Protein AF-A0A9N8VHJ1-F1 (afdb_monomer)

Organism: Funneliformis mosseae (NCBI:txid27381)

Nearest PDB structures (foldseek):
  7uyw-assembly1_A  TM=7.644E-01  e=1.166E-11  Homo sapiens
  4bbf-assembly2_B  TM=6.637E-01  e=9.799E-12  Homo sapiens
  6drw-assembly1_A  TM=7.780E-01  e=1.190E-10  Homo sapiens
  3kck-assembly1_A  TM=7.512E-01  e=6.282E-11  Homo sapiens
  5usy-assembly2_B  TM=6.684E-01  e=8.725E-12  Homo sapiens

InterPro domains:
  IPR000719 Protein kinase domain [PS50011] (117-361)
  IPR001245 Serine-threonine/tyrosine-protein kinase, catalytic domain [PF07714] (120-316)
  IPR011009 Protein kinase-like domain superfamily [SSF56112] (109-297)
  IPR050198 Non-receptor tyrosine kinases involved in cell signaling [PTHR24418] (70-322)

Structure (mmCIF, N/CA/C/O backbone):
data_AF-A0A9N8VHJ1-F1
#
_entry.id   AF-A0A9N8VHJ1-F1
#
loop_
_atom_site.group_PDB
_atom_site.id
_atom_site.type_symbol
_atom_site.label_atom_id
_atom_site.label_alt_id
_atom_site.label_comp_id
_atom_site.label_asym_id
_atom_site.label_entity_id
_atom_site.label_seq_id
_atom_site.pdbx_PDB_ins_code
_atom_site.Cartn_x
_atom_site.Cartn_y
_atom_site.Cartn_z
_atom_site.occupancy
_atom_site.B_iso_or_equiv
_atom_site.auth_seq_id
_atom_site.auth_comp_id
_atom_site.auth_asym_id
_atom_site.auth_atom_id
_atom_site.pdbx_PDB_model_num
ATOM 1 N N . MET A 1 1 ? 13.200 23.007 1.328 1.00 28.84 1 MET A N 1
ATOM 2 C CA . MET A 1 1 ? 13.557 23.805 2.541 1.00 28.84 1 MET A CA 1
ATOM 3 C C . MET A 1 1 ? 13.330 23.088 3.888 1.00 28.84 1 MET A C 1
ATOM 5 O O . MET A 1 1 ? 14.212 23.107 4.736 1.00 28.84 1 MET A O 1
ATOM 9 N N . LEU A 1 2 ? 12.191 22.426 4.111 1.00 31.20 2 LEU A N 1
ATOM 10 C CA . LEU A 1 2 ? 11.860 21.712 5.363 1.00 31.20 2 LEU A CA 1
ATOM 11 C C . LEU A 1 2 ? 12.752 20.541 5.725 1.00 31.20 2 LEU A C 1
ATOM 13 O O . LEU A 1 2 ? 13.134 20.369 6.876 1.00 31.20 2 LEU A O 1
ATOM 17 N N . TYR A 1 3 ? 13.102 19.765 4.713 1.00 33.31 3 TYR A N 1
ATOM 18 C CA . TYR A 1 3 ? 14.067 18.701 4.848 1.00 33.31 3 TYR A CA 1
ATOM 19 C C . TYR A 1 3 ? 15.444 19.253 5.218 1.00 33.31 3 TYR A C 1
ATOM 21 O O . TYR A 1 3 ? 16.075 18.686 6.091 1.00 33.31 3 TYR A O 1
ATOM 29 N N . CYS A 1 4 ? 15.852 20.402 4.662 1.00 29.14 4 CYS A N 1
ATOM 30 C CA . CYS A 1 4 ? 17.064 21.095 5.095 1.00 29.14 4 CYS A CA 1
ATOM 31 C C . CYS A 1 4 ? 16.962 21.582 6.540 1.00 29.14 4 CYS A C 1
ATOM 33 O O . CYS A 1 4 ? 17.951 21.508 7.234 1.00 29.14 4 CYS A O 1
ATOM 35 N N . LEU A 1 5 ? 15.807 22.028 7.044 1.00 31.77 5 LEU A N 1
ATOM 36 C CA . LEU A 1 5 ? 15.659 22.404 8.462 1.00 31.77 5 LEU A CA 1
ATOM 37 C C . LEU A 1 5 ? 15.660 21.183 9.396 1.00 31.77 5 LEU A C 1
ATOM 39 O O . LEU A 1 5 ? 16.238 21.236 10.480 1.00 31.77 5 LEU A O 1
ATOM 43 N N . ALA A 1 6 ? 15.064 20.072 8.959 1.00 33.22 6 ALA A N 1
ATOM 44 C CA . ALA A 1 6 ? 15.083 18.786 9.645 1.00 33.22 6 ALA A CA 1
ATOM 45 C C . ALA A 1 6 ? 16.499 18.195 9.705 1.00 33.22 6 ALA A C 1
ATOM 47 O O . ALA A 1 6 ? 16.982 17.858 10.783 1.00 33.22 6 ALA A O 1
ATOM 48 N N . THR A 1 7 ? 17.192 18.133 8.565 1.00 32.94 7 THR A N 1
ATOM 49 C CA . THR A 1 7 ? 18.577 17.669 8.471 1.00 32.94 7 THR A CA 1
ATOM 50 C C . THR A 1 7 ? 19.536 18.649 9.122 1.00 32.94 7 THR A C 1
ATOM 52 O O . THR A 1 7 ? 20.426 18.191 9.812 1.00 32.94 7 THR A O 1
ATOM 55 N N . TYR A 1 8 ? 19.346 19.966 9.023 1.00 31.59 8 TYR A N 1
ATOM 56 C CA . TYR A 1 8 ? 20.172 20.956 9.727 1.00 31.59 8 TYR A CA 1
ATOM 57 C C . TYR A 1 8 ? 19.967 20.888 11.241 1.00 31.59 8 TYR A C 1
ATOM 59 O O . TYR A 1 8 ? 20.932 21.030 11.976 1.00 31.59 8 TYR A O 1
ATOM 67 N N . SER A 1 9 ? 18.759 20.587 11.734 1.00 34.62 9 SER A N 1
ATOM 68 C CA . SER A 1 9 ? 18.529 20.338 13.167 1.00 34.62 9 SER A CA 1
ATOM 69 C C . SER A 1 9 ? 19.174 19.025 13.624 1.00 34.62 9 SER A C 1
ATOM 71 O O . SER A 1 9 ? 19.829 18.996 14.659 1.00 34.62 9 SER A O 1
ATOM 73 N N . ILE A 1 10 ? 19.073 17.958 12.827 1.00 34.84 10 ILE A N 1
ATOM 74 C CA . ILE A 1 10 ? 19.695 16.650 13.102 1.00 34.84 10 ILE A CA 1
ATOM 75 C C . ILE A 1 10 ? 21.238 16.725 13.022 1.00 34.84 10 ILE A C 1
ATOM 77 O O . ILE A 1 10 ? 21.934 16.192 13.884 1.00 34.84 10 ILE A O 1
ATOM 81 N N . VAL A 1 11 ? 21.784 17.451 12.043 1.00 32.97 11 VAL A N 1
ATOM 82 C CA . VAL A 1 11 ? 23.223 17.700 11.841 1.00 32.97 11 VAL A CA 1
ATOM 83 C C . VAL A 1 11 ? 23.765 18.689 12.876 1.00 32.97 11 VAL A C 1
ATOM 85 O O . VAL A 1 11 ? 24.871 18.494 13.367 1.00 32.97 11 VAL A O 1
ATOM 88 N N . SER A 1 12 ? 22.997 19.707 13.280 1.00 31.52 12 SER A N 1
ATOM 89 C CA . SER A 1 12 ? 23.371 20.634 14.360 1.00 31.52 12 SER A CA 1
ATOM 90 C C . SER A 1 12 ? 23.441 19.926 15.716 1.00 31.52 12 SER A C 1
ATOM 92 O O . SER A 1 12 ? 24.352 20.202 16.495 1.00 31.52 12 SER A O 1
ATOM 94 N N . VAL A 1 13 ? 22.553 18.960 15.976 1.00 36.09 13 VAL A N 1
ATOM 95 C CA . VAL A 1 13 ? 22.651 18.062 17.140 1.00 36.09 13 VAL A CA 1
ATOM 96 C C . VAL A 1 13 ? 23.887 17.165 17.038 1.00 36.09 13 VAL A C 1
ATOM 98 O O . VAL A 1 13 ? 24.650 17.087 17.996 1.00 36.09 13 VAL A O 1
ATOM 101 N N . GLY A 1 14 ? 24.155 16.566 15.872 1.00 30.78 14 GLY A N 1
ATOM 102 C CA . GLY A 1 14 ? 25.361 15.757 15.640 1.00 30.78 14 GLY A CA 1
ATOM 103 C C . GLY A 1 14 ? 26.679 16.533 15.813 1.00 30.78 14 GLY A C 1
ATOM 104 O O . GLY A 1 14 ? 27.622 16.024 16.416 1.00 30.78 14 GLY A O 1
ATOM 105 N N . HIS A 1 15 ? 26.734 17.791 15.365 1.00 30.88 15 HIS A N 1
ATOM 106 C CA . HIS A 1 15 ? 27.888 18.678 15.555 1.00 30.88 15 HIS A CA 1
ATOM 107 C C . HIS A 1 15 ? 28.060 19.128 17.014 1.00 30.88 15 HIS A C 1
ATOM 109 O O . HIS A 1 15 ? 29.190 19.258 17.484 1.00 30.88 15 HIS A O 1
ATOM 115 N N . LYS A 1 16 ? 26.966 19.330 17.763 1.00 33.34 16 LYS A N 1
ATOM 116 C CA . LYS A 1 16 ? 27.037 19.613 19.207 1.00 33.34 16 LYS A CA 1
ATOM 117 C C . LYS A 1 16 ? 27.566 18.420 20.011 1.00 33.34 16 LYS A C 1
ATOM 119 O O . LYS A 1 16 ? 28.309 18.639 20.960 1.00 33.34 16 LYS A O 1
ATOM 124 N N . PHE A 1 17 ? 27.280 17.187 19.585 1.00 31.75 17 PHE A N 1
ATOM 125 C CA . PHE A 1 17 ? 27.861 15.960 20.155 1.00 31.75 17 PHE A CA 1
ATOM 126 C C . PHE A 1 17 ? 29.380 15.837 19.931 1.00 31.75 17 PHE A C 1
ATOM 128 O O . PHE A 1 17 ? 30.073 15.271 20.772 1.00 31.75 17 PHE A O 1
ATOM 135 N N . GLN A 1 18 ? 29.919 16.372 18.827 1.00 32.97 18 GLN A N 1
ATOM 136 C CA . GLN A 1 18 ? 31.372 16.413 18.593 1.00 32.97 18 GLN A CA 1
ATOM 137 C C . GLN A 1 18 ? 32.088 17.471 19.443 1.00 32.97 18 GLN A C 1
ATOM 139 O O . GLN A 1 18 ? 33.251 17.277 19.778 1.00 32.97 18 GLN A O 1
ATOM 144 N N . ASN A 1 19 ? 31.396 18.555 19.809 1.00 31.77 19 ASN A N 1
ATOM 145 C CA . ASN A 1 19 ? 31.983 19.691 20.526 1.00 31.77 19 ASN A CA 1
ATOM 146 C C . ASN A 1 19 ? 31.719 19.689 22.044 1.00 31.77 19 ASN A C 1
ATOM 148 O O . ASN A 1 19 ? 32.251 20.547 22.744 1.00 31.77 19 ASN A O 1
ATOM 152 N N . SER A 1 20 ? 30.939 18.745 22.585 1.00 34.56 20 SER A N 1
ATOM 153 C CA . SER A 1 20 ? 30.824 18.537 24.036 1.00 34.56 20 SER A CA 1
ATOM 154 C C . SER A 1 20 ? 31.960 17.636 24.541 1.00 34.56 20 SER A C 1
ATOM 156 O O . SER A 1 20 ? 31.751 16.517 25.019 1.00 34.56 20 SER A O 1
ATOM 158 N N . GLU A 1 21 ? 33.194 18.111 24.400 1.00 34.09 21 GLU A N 1
ATOM 159 C CA . GLU A 1 21 ? 34.345 17.557 25.106 1.00 34.09 21 GLU A CA 1
ATOM 160 C C . GLU A 1 21 ? 34.170 17.848 26.602 1.00 34.09 21 GLU A C 1
ATOM 162 O O . GLU A 1 21 ? 34.382 18.979 27.023 1.00 34.09 21 GLU A O 1
ATOM 167 N N . ASN A 1 22 ? 33.674 16.863 27.370 1.00 34.56 22 ASN A N 1
ATOM 168 C CA . ASN A 1 22 ? 33.971 16.600 28.800 1.00 34.56 22 ASN A CA 1
ATOM 169 C C . ASN A 1 22 ? 32.919 15.706 29.503 1.00 34.56 22 ASN A C 1
ATOM 171 O O . ASN A 1 22 ? 32.634 15.890 30.684 1.00 34.56 22 ASN A O 1
ATOM 175 N N . SER A 1 23 ? 32.362 14.694 28.824 1.00 31.69 23 SER A N 1
ATOM 176 C CA . SER A 1 23 ? 31.648 13.594 29.500 1.00 31.69 23 SER A CA 1
ATOM 177 C C . SER A 1 23 ? 32.193 12.232 29.037 1.00 31.69 23 SER A C 1
ATOM 179 O O . SER A 1 23 ? 32.195 11.978 27.827 1.00 31.69 23 SER A O 1
ATOM 181 N N . PRO A 1 24 ? 32.681 11.354 29.942 1.00 30.75 24 PRO A N 1
ATOM 182 C CA . PRO A 1 24 ? 33.318 10.082 29.573 1.00 30.75 24 PRO A CA 1
ATOM 183 C C . PRO A 1 24 ? 32.403 9.084 28.844 1.00 30.75 24 PRO A C 1
ATOM 185 O O . PRO A 1 24 ? 32.911 8.192 28.165 1.00 30.75 24 PRO A O 1
ATOM 188 N N . ASP A 1 25 ? 31.079 9.246 28.928 1.00 36.25 25 ASP A N 1
ATOM 189 C CA . ASP A 1 25 ? 30.113 8.253 28.433 1.00 36.25 25 ASP A CA 1
ATOM 190 C C . ASP A 1 25 ? 29.579 8.524 27.016 1.00 36.25 25 ASP A C 1
ATOM 192 O O . ASP A 1 25 ? 28.959 7.654 26.406 1.00 36.25 25 ASP A O 1
ATOM 196 N N . VAL A 1 26 ? 29.873 9.690 26.428 1.00 34.22 26 VAL A N 1
ATOM 197 C CA . VAL A 1 26 ? 29.391 10.064 25.079 1.00 34.22 26 VAL A CA 1
ATOM 198 C C . VAL A 1 26 ? 30.328 9.576 23.959 1.00 34.22 26 VAL A C 1
ATOM 200 O O . VAL A 1 26 ? 29.927 9.459 22.802 1.00 34.22 26 VAL A O 1
ATOM 203 N N . LYS A 1 27 ? 31.564 9.171 24.285 1.00 29.67 27 LYS A N 1
ATOM 204 C CA . LYS A 1 27 ? 32.557 8.670 23.310 1.00 29.67 27 LYS A CA 1
ATOM 205 C C . LYS A 1 27 ? 32.330 7.221 22.833 1.00 29.67 27 LYS A C 1
ATOM 207 O O . LYS A 1 27 ? 33.223 6.643 22.220 1.00 29.67 27 LYS A O 1
ATOM 212 N N . LYS A 1 28 ? 31.164 6.608 23.080 1.00 37.59 28 LYS A N 1
ATOM 213 C CA . LYS A 1 28 ? 30.902 5.188 22.752 1.00 37.59 28 LYS A CA 1
ATOM 214 C C . LYS A 1 28 ? 29.617 4.916 21.962 1.00 37.59 28 LYS A C 1
ATOM 216 O O . LYS A 1 28 ? 28.980 3.891 22.177 1.00 37.59 28 LYS A O 1
ATOM 221 N N . SER A 1 29 ? 29.262 5.748 20.985 1.00 38.03 29 SER A N 1
ATOM 222 C CA . SER A 1 29 ? 28.359 5.268 19.927 1.00 38.03 29 SER A CA 1
ATOM 223 C C . SER A 1 29 ? 28.905 5.568 18.531 1.00 38.03 29 SER A C 1
ATOM 225 O O . SER A 1 29 ? 28.494 6.541 17.899 1.00 38.03 29 SER A O 1
ATOM 227 N N . PRO A 1 30 ? 29.810 4.708 18.018 1.00 34.31 30 PRO A N 1
ATOM 228 C CA . PRO A 1 30 ? 30.208 4.691 16.604 1.00 34.31 30 PRO A CA 1
ATOM 229 C C . PRO A 1 30 ? 29.003 4.697 15.646 1.00 34.31 30 PRO A C 1
ATOM 231 O O . PRO A 1 30 ? 29.082 5.209 14.534 1.00 34.31 30 PRO A O 1
ATOM 234 N N . TRP A 1 31 ? 27.858 4.200 16.123 1.00 37.69 31 TRP A N 1
ATOM 235 C CA . TRP A 1 31 ? 26.622 4.076 15.370 1.00 37.69 31 TRP A CA 1
ATOM 236 C C . TRP A 1 31 ? 25.941 5.410 15.051 1.00 37.69 31 TRP A C 1
ATOM 238 O O . TRP A 1 31 ? 25.402 5.545 13.961 1.00 37.69 31 TRP A O 1
ATOM 248 N N . VAL A 1 32 ? 25.959 6.415 15.937 1.00 35.00 32 VAL A N 1
ATOM 249 C CA . VAL A 1 32 ? 25.301 7.712 15.651 1.00 35.00 32 VAL A CA 1
ATOM 250 C C . VAL A 1 32 ? 25.990 8.406 14.478 1.00 35.00 32 VAL A C 1
ATOM 252 O O . VAL A 1 32 ? 25.321 8.842 13.543 1.00 35.00 32 VAL A O 1
ATOM 255 N N . HIS A 1 33 ? 27.324 8.426 14.482 1.00 36.50 33 HIS A N 1
ATOM 256 C CA . HIS A 1 33 ? 28.129 8.958 13.381 1.00 36.50 33 HIS A CA 1
ATOM 257 C C . HIS A 1 33 ? 27.953 8.154 12.098 1.00 36.50 33 HIS A C 1
ATOM 259 O O . HIS A 1 33 ? 27.768 8.740 11.034 1.00 36.50 33 HIS A O 1
ATOM 265 N N . GLU A 1 34 ? 27.965 6.826 12.181 1.00 35.41 34 GLU A N 1
ATOM 266 C CA . GLU A 1 34 ? 27.785 5.964 11.016 1.00 35.41 34 GLU A CA 1
ATOM 267 C C . GLU A 1 34 ? 26.367 6.077 10.434 1.00 35.41 34 GLU A C 1
ATOM 269 O O . GLU A 1 34 ? 26.214 6.192 9.226 1.00 35.41 34 GLU A O 1
ATOM 274 N N . HIS A 1 35 ? 25.320 6.168 11.259 1.00 39.44 35 HIS A N 1
ATOM 275 C CA . HIS A 1 35 ? 23.928 6.237 10.805 1.00 39.44 35 HIS A CA 1
ATOM 276 C C . HIS A 1 35 ? 23.541 7.617 10.254 1.00 39.44 35 HIS A C 1
ATOM 278 O O . HIS A 1 35 ? 22.816 7.691 9.259 1.00 39.44 35 HIS A O 1
ATOM 284 N N . LEU A 1 36 ? 24.050 8.711 10.841 1.00 38.81 36 LEU A N 1
ATOM 285 C CA . LEU A 1 36 ? 23.928 10.059 10.271 1.00 38.81 36 LEU A CA 1
ATOM 286 C C . LEU A 1 36 ? 24.672 10.158 8.938 1.00 38.81 36 LEU A C 1
ATOM 288 O O . LEU A 1 36 ? 24.107 10.673 7.977 1.00 38.81 36 LEU A O 1
ATOM 292 N N . ASN A 1 37 ? 25.893 9.624 8.849 1.00 34.81 37 ASN A N 1
ATOM 293 C CA . ASN A 1 37 ? 26.670 9.633 7.609 1.00 34.81 37 ASN A CA 1
ATOM 294 C C . ASN A 1 37 ? 26.066 8.721 6.536 1.00 34.81 37 ASN A C 1
ATOM 296 O O . ASN A 1 37 ? 26.026 9.116 5.377 1.00 34.81 37 ASN A O 1
ATOM 300 N N . VAL A 1 38 ? 25.522 7.555 6.897 1.00 38.84 38 VAL A N 1
ATOM 301 C CA . VAL A 1 38 ? 24.785 6.671 5.978 1.00 38.84 38 VAL A CA 1
ATOM 302 C C . VAL A 1 38 ? 23.483 7.325 5.521 1.00 38.84 38 VAL A C 1
ATOM 304 O O . VAL A 1 38 ? 23.144 7.235 4.342 1.00 38.84 38 VAL A O 1
ATOM 307 N N . CYS A 1 39 ? 22.768 8.024 6.410 1.00 35.56 39 CYS A N 1
ATOM 308 C CA . CYS A 1 39 ? 21.630 8.849 6.020 1.00 35.56 39 CYS A CA 1
ATOM 309 C C . CYS A 1 39 ? 22.080 9.919 5.019 1.00 35.56 39 CYS A C 1
ATOM 311 O O . CYS A 1 39 ? 21.594 9.914 3.898 1.00 35.56 39 CYS A O 1
ATOM 313 N N . LEU A 1 40 ? 23.064 10.755 5.352 1.00 35.72 40 LEU A N 1
ATOM 314 C CA . LEU A 1 40 ? 23.563 11.828 4.483 1.00 35.72 40 LEU A CA 1
ATOM 315 C C . LEU A 1 40 ? 24.126 11.314 3.138 1.00 35.72 40 LEU A C 1
ATOM 317 O O . LEU A 1 40 ? 23.857 11.914 2.097 1.00 35.72 40 LEU A O 1
ATOM 321 N N . GLN A 1 41 ? 24.829 10.176 3.113 1.00 30.94 41 GLN A N 1
ATOM 322 C CA . GLN A 1 41 ? 25.352 9.550 1.887 1.00 30.94 41 GLN A CA 1
ATOM 323 C C . GLN A 1 41 ? 24.242 8.971 0.999 1.00 30.94 41 GLN A C 1
ATOM 325 O O . GLN A 1 41 ? 24.268 9.174 -0.217 1.00 30.94 41 GLN A O 1
ATOM 330 N N . LYS A 1 42 ? 23.228 8.313 1.579 1.00 36.84 42 LYS A N 1
ATOM 331 C CA . LYS A 1 42 ? 22.038 7.851 0.837 1.00 36.84 42 LYS A CA 1
ATOM 332 C C . LYS A 1 42 ? 21.168 9.011 0.338 1.00 36.84 42 LYS A C 1
ATOM 334 O O . LYS A 1 42 ? 20.384 8.835 -0.582 1.00 36.84 42 LYS A O 1
ATOM 339 N N . MET A 1 43 ? 21.312 10.197 0.930 1.00 35.03 43 MET A N 1
ATOM 340 C CA . MET A 1 43 ? 20.583 11.416 0.559 1.00 35.03 43 MET A CA 1
ATOM 341 C C . MET A 1 43 ? 21.288 12.236 -0.538 1.00 35.03 43 MET A C 1
ATOM 343 O O . MET A 1 43 ? 20.626 12.997 -1.237 1.00 35.03 43 MET A O 1
ATOM 347 N N . SER A 1 44 ? 22.605 12.067 -0.716 1.00 29.25 44 SER A N 1
ATOM 348 C CA . SER A 1 44 ? 23.395 12.669 -1.808 1.00 29.25 44 SER A CA 1
ATOM 349 C C . SER A 1 44 ? 23.492 11.778 -3.048 1.00 29.25 44 SER A C 1
ATOM 351 O O . SER A 1 44 ? 23.885 12.242 -4.121 1.00 29.25 44 SER A O 1
ATOM 353 N N . THR A 1 45 ? 23.173 10.496 -2.922 1.00 27.64 45 THR A N 1
ATOM 354 C CA . THR A 1 45 ? 23.212 9.565 -4.038 1.00 27.64 45 THR A CA 1
ATOM 355 C C . THR A 1 45 ? 21.793 9.380 -4.560 1.00 27.64 45 THR A C 1
ATOM 357 O O . THR A 1 45 ? 21.000 8.620 -4.016 1.00 27.64 45 THR A O 1
ATOM 360 N N . LYS A 1 46 ? 21.494 9.973 -5.729 1.00 38.06 46 LYS A N 1
ATOM 361 C CA . LYS A 1 46 ? 20.832 9.141 -6.744 1.00 38.06 46 LYS A CA 1
ATOM 362 C C . LYS A 1 46 ? 21.654 7.865 -6.738 1.00 38.06 46 LYS A C 1
ATOM 364 O O . LYS A 1 46 ? 22.863 7.954 -6.962 1.00 38.06 46 LYS A O 1
ATOM 369 N N . THR A 1 47 ? 21.067 6.732 -6.385 1.00 35.47 47 THR A N 1
ATOM 370 C CA . THR A 1 47 ? 21.721 5.439 -6.527 1.00 35.47 47 THR A CA 1
ATOM 371 C C . THR A 1 47 ? 21.952 5.218 -8.021 1.00 35.47 47 THR A C 1
ATOM 373 O O . THR A 1 47 ? 21.244 4.488 -8.702 1.00 35.47 47 THR A O 1
ATOM 376 N N . ASN A 1 48 ? 22.975 5.878 -8.564 1.00 38.06 48 ASN A N 1
ATOM 377 C CA . ASN A 1 48 ? 23.755 5.362 -9.663 1.00 38.06 48 ASN A CA 1
ATOM 378 C C . ASN A 1 48 ? 24.431 4.128 -9.082 1.00 38.06 48 ASN A C 1
ATOM 380 O O . ASN A 1 48 ? 25.574 4.189 -8.639 1.00 38.06 48 ASN A O 1
ATOM 384 N N . ILE A 1 49 ? 23.674 3.030 -9.008 1.00 41.31 49 ILE A N 1
ATOM 385 C CA . ILE A 1 49 ? 24.233 1.704 -8.808 1.00 41.31 49 ILE A CA 1
ATOM 386 C C . ILE A 1 49 ? 25.195 1.523 -9.987 1.00 41.31 49 ILE A C 1
ATOM 388 O O . ILE A 1 49 ? 24.747 1.543 -11.141 1.00 41.31 49 ILE A O 1
ATOM 392 N N . PRO A 1 50 ? 26.515 1.455 -9.749 1.00 37.16 50 PRO A N 1
ATOM 393 C CA . PRO A 1 50 ? 27.478 1.271 -10.819 1.00 37.16 50 PRO A CA 1
ATOM 394 C C . PRO A 1 50 ? 27.275 -0.148 -11.363 1.00 37.16 50 PRO A C 1
ATOM 396 O O . PRO A 1 50 ? 27.649 -1.125 -10.725 1.00 37.16 50 PRO A O 1
ATOM 399 N N . GLY A 1 51 ? 26.611 -0.251 -12.516 1.00 52.06 51 GLY A N 1
ATOM 400 C CA . GLY A 1 51 ? 26.155 -1.512 -13.107 1.00 52.06 51 GLY A CA 1
ATOM 401 C C . GLY A 1 51 ? 24.649 -1.694 -12.926 1.00 52.06 51 GLY A C 1
ATOM 402 O O . GLY A 1 51 ? 24.170 -1.937 -11.825 1.00 52.06 51 GLY A O 1
ATOM 403 N N . GLY A 1 52 ? 23.877 -1.549 -14.009 1.00 70.19 52 GLY A N 1
ATOM 404 C CA . GLY A 1 52 ? 22.425 -1.763 -13.971 1.00 70.19 52 GLY A CA 1
ATOM 405 C C . GLY A 1 52 ? 22.052 -3.175 -13.497 1.00 70.19 52 GLY A C 1
ATOM 406 O O . GLY A 1 52 ? 22.890 -4.070 -13.503 1.00 70.19 52 GLY A O 1
ATOM 407 N N . TYR A 1 53 ? 20.778 -3.397 -13.158 1.00 85.25 53 TYR A N 1
ATOM 408 C CA . TYR A 1 53 ? 20.223 -4.648 -12.601 1.00 85.25 53 TYR A CA 1
ATOM 409 C C . TYR A 1 53 ? 20.348 -5.912 -13.486 1.00 85.25 53 TYR A C 1
ATOM 411 O O . TYR A 1 53 ? 19.686 -6.919 -13.238 1.00 85.25 53 TYR A O 1
ATOM 419 N N . GLY A 1 54 ? 21.169 -5.876 -14.535 1.00 91.38 54 GLY A N 1
ATOM 420 C CA . GLY A 1 54 ? 21.369 -6.937 -15.510 1.00 91.38 54 GLY A CA 1
ATOM 421 C C . GLY A 1 54 ? 20.337 -6.932 -16.638 1.00 91.38 54 GLY A C 1
ATOM 422 O O . GLY A 1 54 ? 19.445 -6.081 -16.721 1.00 91.38 54 GLY A O 1
ATOM 423 N N . LEU A 1 55 ? 20.482 -7.910 -17.529 1.00 93.62 55 LEU A N 1
ATOM 424 C CA . LEU A 1 55 ? 19.547 -8.160 -18.621 1.00 93.62 55 LEU A CA 1
ATOM 425 C C . LEU A 1 55 ? 18.494 -9.188 -18.196 1.00 93.62 55 LEU A C 1
ATOM 427 O O . LEU A 1 55 ? 18.737 -10.052 -17.354 1.00 93.62 55 LEU A O 1
ATOM 431 N N . CYS A 1 56 ? 17.306 -9.073 -18.770 1.00 94.50 56 CYS A N 1
ATOM 432 C CA . CYS A 1 56 ? 16.217 -10.015 -18.591 1.00 94.50 56 CYS A CA 1
ATOM 433 C C . CYS A 1 56 ? 16.496 -11.299 -19.389 1.00 94.50 56 CYS A C 1
ATOM 435 O O . CYS A 1 56 ? 16.690 -11.201 -20.602 1.00 94.50 56 CYS A O 1
ATOM 437 N N . PRO A 1 57 ? 16.449 -12.496 -18.779 1.00 92.94 57 PRO A N 1
ATOM 438 C CA . PRO A 1 57 ? 16.652 -13.753 -19.500 1.00 92.94 57 PRO A CA 1
ATOM 439 C C . PRO A 1 57 ? 15.549 -14.043 -20.534 1.00 92.94 57 PRO A C 1
ATOM 441 O O . PRO A 1 57 ? 15.795 -14.755 -21.501 1.00 92.94 57 PRO A O 1
ATOM 444 N N . ALA A 1 58 ? 14.352 -13.465 -20.371 1.00 93.56 58 ALA A N 1
ATOM 445 C CA . ALA A 1 58 ? 13.222 -13.690 -21.273 1.00 93.56 58 ALA A CA 1
ATOM 446 C C . ALA A 1 58 ? 13.277 -12.853 -22.561 1.00 93.56 58 ALA A C 1
ATOM 448 O O . ALA A 1 58 ? 12.860 -13.321 -23.615 1.00 93.56 58 ALA A O 1
ATOM 449 N N . CYS A 1 59 ? 13.732 -11.595 -22.481 1.00 95.06 59 CYS A N 1
ATOM 450 C CA . CYS A 1 59 ? 13.695 -10.664 -23.618 1.00 95.06 59 CYS A CA 1
ATOM 451 C C . CYS A 1 59 ? 15.034 -9.995 -23.951 1.00 95.06 59 CYS A C 1
ATOM 453 O O . CYS A 1 59 ? 15.090 -9.202 -24.885 1.00 95.06 59 CYS A O 1
ATOM 455 N N . GLY A 1 60 ? 16.089 -10.230 -23.167 1.00 93.62 60 GLY A N 1
ATOM 456 C CA . GLY A 1 60 ? 17.392 -9.571 -23.314 1.00 93.62 60 GLY A CA 1
ATOM 457 C C . GLY A 1 60 ? 17.414 -8.080 -22.943 1.00 93.62 60 GLY A C 1
ATOM 458 O O . GLY A 1 60 ? 18.478 -7.470 -22.949 1.00 93.62 60 GLY A O 1
ATOM 459 N N . GLY A 1 61 ? 16.270 -7.474 -22.607 1.00 93.19 61 GLY A N 1
ATOM 460 C CA . GLY A 1 61 ? 16.164 -6.060 -22.235 1.00 93.19 61 GLY A CA 1
ATOM 461 C C . GLY A 1 61 ? 16.703 -5.752 -20.834 1.00 93.19 61 GLY A C 1
ATOM 462 O O . GLY A 1 61 ? 16.792 -6.635 -19.983 1.00 93.19 61 GLY A O 1
ATOM 463 N N . LYS A 1 62 ? 17.035 -4.484 -20.566 1.00 93.62 62 LYS A N 1
ATOM 464 C CA . LYS A 1 62 ? 17.520 -4.041 -19.246 1.00 93.62 62 LYS A CA 1
ATOM 465 C C . LYS A 1 62 ? 16.429 -4.165 -18.179 1.00 93.62 62 LYS A C 1
ATOM 467 O O . LYS A 1 62 ? 15.288 -3.758 -18.400 1.00 93.62 62 LYS A O 1
ATOM 472 N N . LYS A 1 63 ? 16.798 -4.693 -17.013 1.00 93.12 63 LYS A N 1
ATOM 473 C CA . LYS A 1 63 ? 15.952 -4.701 -15.815 1.00 93.12 63 LYS A CA 1
ATOM 474 C C . LYS A 1 63 ? 15.994 -3.343 -15.101 1.00 93.12 63 LYS A C 1
ATOM 476 O O . LYS A 1 63 ? 17.003 -2.639 -15.166 1.00 93.12 63 LYS A O 1
ATOM 481 N N . THR A 1 64 ? 14.904 -2.984 -14.427 1.00 91.38 64 THR A N 1
ATOM 482 C CA . THR A 1 64 ? 14.785 -1.742 -13.631 1.00 91.38 64 THR A CA 1
ATOM 483 C C . THR A 1 64 ? 14.833 -1.987 -12.126 1.00 91.38 64 THR A C 1
ATOM 485 O O . THR A 1 64 ? 14.967 -1.027 -11.377 1.00 91.38 64 THR A O 1
ATOM 488 N N . SER A 1 65 ? 14.767 -3.247 -11.694 1.00 88.38 65 SER A N 1
ATOM 489 C CA . SER A 1 65 ? 15.180 -3.697 -10.365 1.00 88.38 65 SER A CA 1
ATOM 490 C C . SER A 1 65 ? 15.718 -5.127 -10.448 1.00 88.38 65 SER A C 1
ATOM 492 O O . SER A 1 65 ? 15.615 -5.768 -11.498 1.00 88.38 65 SER A O 1
ATOM 494 N N . GLU A 1 66 ? 16.290 -5.639 -9.358 1.00 85.44 66 GLU A N 1
ATOM 495 C CA . GLU A 1 66 ? 16.876 -6.986 -9.289 1.00 85.44 66 GLU A CA 1
ATOM 496 C C . GLU A 1 66 ? 15.942 -8.064 -9.872 1.00 85.44 66 GLU A C 1
ATOM 498 O O . GLU A 1 66 ? 16.353 -8.846 -10.738 1.00 85.44 66 GLU A O 1
ATOM 503 N N . ASN A 1 67 ? 14.658 -7.982 -9.506 1.00 86.38 67 ASN A N 1
ATOM 504 C CA . ASN A 1 67 ? 13.609 -8.943 -9.850 1.00 86.38 67 ASN A CA 1
ATOM 505 C C . ASN A 1 67 ? 12.525 -8.355 -10.773 1.00 86.38 67 ASN A C 1
ATOM 507 O O . ASN A 1 67 ? 11.414 -8.877 -10.831 1.00 86.38 67 ASN A O 1
ATOM 511 N N . TRP A 1 68 ? 12.809 -7.264 -11.502 1.00 92.25 68 TRP A N 1
ATOM 512 C CA . TRP A 1 68 ? 11.821 -6.636 -12.386 1.00 92.25 68 TRP A CA 1
ATOM 513 C C . TRP A 1 68 ? 12.361 -6.264 -13.773 1.00 92.25 68 TRP A C 1
ATOM 515 O O . TRP A 1 68 ? 13.151 -5.337 -13.957 1.00 92.25 68 TRP A O 1
ATOM 525 N N . CYS A 1 69 ? 11.864 -6.969 -14.788 1.00 94.75 69 CYS A N 1
ATOM 526 C CA . CYS A 1 69 ? 11.841 -6.552 -16.183 1.00 94.75 69 CYS A CA 1
ATOM 527 C C . CYS A 1 69 ? 10.470 -5.926 -16.522 1.00 94.75 69 CYS A C 1
ATOM 529 O O . CYS A 1 69 ? 9.492 -6.679 -16.586 1.00 94.75 69 CYS A O 1
ATOM 531 N N . PRO A 1 70 ? 10.382 -4.607 -16.797 1.00 93.69 70 PRO A N 1
ATOM 532 C CA . PRO A 1 70 ? 9.106 -3.941 -17.061 1.00 93.69 70 PRO A CA 1
ATOM 533 C C . PRO A 1 70 ? 8.246 -4.601 -18.149 1.00 93.69 70 PRO A C 1
ATOM 535 O O . PRO A 1 70 ? 7.117 -4.974 -17.843 1.00 93.69 70 PRO A O 1
ATOM 538 N N . PRO A 1 71 ? 8.736 -4.859 -19.381 1.00 94.56 71 PRO A N 1
ATOM 539 C CA . PRO A 1 71 ? 7.877 -5.426 -20.421 1.00 94.56 71 PRO A CA 1
ATOM 540 C C . PRO A 1 71 ? 7.458 -6.875 -20.143 1.00 94.56 71 PRO A C 1
ATOM 542 O O . PRO A 1 71 ? 6.352 -7.268 -20.506 1.00 94.56 71 PRO A O 1
ATOM 545 N N . CYS A 1 72 ? 8.318 -7.689 -19.520 1.00 95.00 72 CYS A N 1
ATOM 546 C CA . CYS A 1 72 ? 8.014 -9.106 -19.305 1.00 95.00 72 CYS A CA 1
ATOM 547 C C . CYS A 1 72 ? 7.031 -9.310 -18.153 1.00 95.00 72 CYS A C 1
ATOM 549 O O . CYS A 1 72 ? 6.057 -10.042 -18.321 1.00 95.00 72 CYS A O 1
ATOM 551 N N . HIS A 1 73 ? 7.257 -8.656 -17.010 1.00 95.44 73 HIS A N 1
ATOM 552 C CA . HIS A 1 73 ? 6.374 -8.818 -15.857 1.00 95.44 73 HIS A CA 1
ATOM 553 C C . HIS A 1 73 ? 5.059 -8.065 -16.028 1.00 95.44 73 HIS A C 1
ATOM 555 O O . HIS A 1 73 ? 4.024 -8.613 -15.664 1.00 95.44 73 HIS A O 1
ATOM 561 N N . ALA A 1 74 ? 5.058 -6.874 -16.645 1.00 95.19 74 ALA A N 1
ATOM 562 C CA . ALA A 1 74 ? 3.806 -6.184 -16.946 1.00 95.19 74 ALA A CA 1
ATOM 563 C C . ALA A 1 74 ? 2.921 -7.025 -17.874 1.00 95.19 74 ALA A C 1
ATOM 565 O O . ALA A 1 74 ? 1.736 -7.176 -17.602 1.00 95.19 74 ALA A O 1
ATOM 566 N N . ARG A 1 75 ? 3.490 -7.638 -18.925 1.00 94.94 75 ARG A N 1
ATOM 567 C CA . ARG A 1 75 ? 2.734 -8.538 -19.811 1.00 94.94 75 ARG A CA 1
ATOM 568 C C . ARG A 1 75 ? 2.177 -9.744 -19.059 1.00 94.94 75 ARG A C 1
ATOM 570 O O . ARG A 1 75 ? 0.986 -9.996 -19.160 1.00 94.94 75 ARG A O 1
ATOM 577 N N . LEU A 1 76 ? 3.006 -10.428 -18.267 1.00 94.06 76 LEU A N 1
ATOM 578 C CA . LEU A 1 76 ? 2.562 -11.562 -17.449 1.00 94.06 76 LEU A CA 1
ATOM 579 C C . LEU A 1 76 ? 1.380 -11.183 -16.542 1.00 94.06 76 LEU A C 1
ATOM 581 O O . LEU A 1 76 ? 0.384 -11.894 -16.499 1.00 94.06 76 LEU A O 1
ATOM 585 N N . LEU A 1 77 ? 1.474 -10.045 -15.851 1.00 94.19 77 LEU A N 1
ATOM 586 C CA . LEU A 1 77 ? 0.409 -9.550 -14.979 1.00 94.19 77 LEU A CA 1
ATOM 587 C C . LEU A 1 77 ? -0.854 -9.173 -15.757 1.00 94.19 77 LEU A C 1
ATOM 589 O O . LEU A 1 77 ? -1.953 -9.499 -15.324 1.00 94.19 77 LEU A O 1
ATOM 593 N N . LEU A 1 78 ? -0.720 -8.504 -16.903 1.00 93.62 78 LEU A N 1
ATOM 594 C CA . LEU A 1 78 ? -1.863 -8.137 -17.742 1.00 93.62 78 LEU A CA 1
ATOM 595 C C . LEU A 1 78 ? -2.573 -9.367 -18.321 1.00 93.62 78 LEU A C 1
ATOM 597 O O . LEU A 1 78 ? -3.801 -9.353 -18.405 1.00 93.62 78 LEU A O 1
ATOM 601 N N . ASP A 1 79 ? -1.825 -10.412 -18.679 1.00 91.88 79 ASP A N 1
ATOM 602 C CA . ASP A 1 79 ? -2.371 -11.689 -19.142 1.00 91.88 79 ASP A CA 1
ATOM 603 C C . ASP A 1 79 ? -3.123 -12.405 -18.006 1.00 91.88 79 ASP A C 1
ATOM 605 O O . ASP A 1 79 ? -4.238 -12.879 -18.213 1.00 91.88 79 ASP A O 1
ATOM 609 N N . GLU A 1 80 ? -2.573 -12.421 -16.784 1.00 87.75 80 GLU A N 1
ATOM 610 C CA . GLU A 1 80 ? -3.247 -12.966 -15.591 1.00 87.75 80 GLU A CA 1
ATOM 611 C C . GLU A 1 80 ? -4.501 -12.174 -15.195 1.00 87.75 80 GLU A C 1
ATOM 613 O O . GLU A 1 80 ? -5.473 -12.748 -14.704 1.00 87.75 80 GLU A O 1
ATOM 618 N N . CYS A 1 81 ? -4.492 -10.856 -15.402 1.00 83.12 81 CYS A N 1
ATOM 619 C CA . CYS A 1 81 ? -5.648 -9.995 -15.172 1.00 83.12 81 CYS A CA 1
ATOM 620 C C . CYS A 1 81 ? -6.674 -10.047 -16.315 1.00 83.12 81 CYS A C 1
ATOM 622 O O . CYS A 1 81 ? -7.735 -9.431 -16.200 1.00 83.12 81 CYS A O 1
ATOM 624 N N . SER A 1 82 ? -6.388 -10.745 -17.418 1.00 82.06 82 SER A N 1
ATOM 625 C CA . SER A 1 82 ? -7.301 -10.834 -18.556 1.00 82.06 82 SER A CA 1
ATOM 626 C C . SER A 1 82 ? -8.615 -11.499 -18.138 1.00 82.06 82 SER A C 1
ATOM 628 O O . SER A 1 82 ? -8.635 -12.622 -17.639 1.00 82.06 82 SER A O 1
ATOM 630 N N . GLY A 1 83 ? -9.728 -10.785 -18.316 1.00 79.69 83 GLY A N 1
ATOM 631 C CA . GLY A 1 83 ? -11.064 -11.244 -17.921 1.00 79.69 83 GLY A CA 1
ATOM 632 C C . GLY A 1 83 ? -11.466 -10.921 -16.476 1.00 79.69 83 GLY A C 1
ATOM 633 O O . GLY A 1 83 ? -12.623 -11.139 -16.122 1.00 79.69 83 GLY A O 1
ATOM 634 N N . LEU A 1 84 ? -10.571 -10.355 -15.657 1.00 82.88 84 LEU A N 1
ATOM 635 C CA . LEU A 1 84 ? -10.931 -9.799 -14.353 1.00 82.88 84 LEU A CA 1
ATOM 636 C C . LEU A 1 84 ? -11.363 -8.337 -14.514 1.00 82.88 84 LEU A C 1
ATOM 638 O O . LEU A 1 84 ? -10.675 -7.542 -15.149 1.00 82.88 84 LEU A O 1
ATOM 642 N N . THR A 1 85 ? -12.502 -7.978 -13.923 1.00 86.06 85 THR A N 1
ATOM 643 C CA . THR A 1 85 ? -13.015 -6.602 -13.899 1.00 86.06 85 THR A CA 1
ATOM 644 C C . THR A 1 85 ?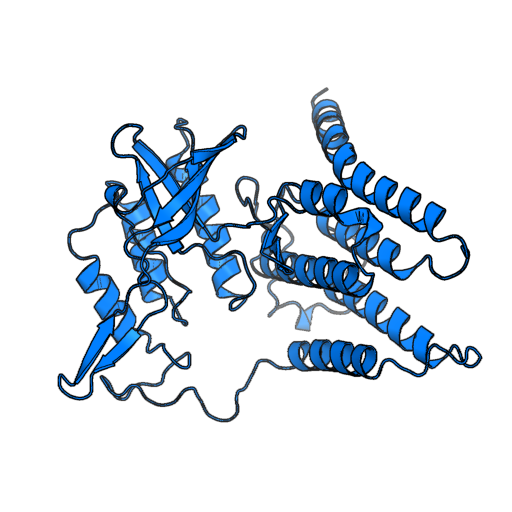 -13.570 -6.274 -12.523 1.00 86.06 85 THR A C 1
ATOM 646 O O . THR A 1 85 ? -14.199 -7.110 -11.869 1.00 86.06 85 THR A O 1
ATOM 649 N N . SER A 1 86 ? -13.361 -5.033 -12.094 1.00 87.25 86 SER A N 1
ATOM 650 C CA . SER A 1 86 ? -13.980 -4.475 -10.893 1.00 87.25 86 SER A CA 1
ATOM 651 C C . SER A 1 86 ? -15.448 -4.080 -11.080 1.00 87.25 86 SER A C 1
ATOM 653 O O . SER A 1 86 ? -16.149 -3.764 -10.108 1.00 87.25 86 SER A O 1
ATOM 655 N N . GLY A 1 87 ? -15.921 -4.080 -12.330 1.00 87.25 87 GLY A N 1
ATOM 656 C CA . GLY A 1 87 ? -17.177 -3.461 -12.738 1.00 87.25 87 GLY A CA 1
ATOM 657 C C . GLY A 1 87 ? -17.099 -1.932 -12.849 1.00 87.25 87 GLY A C 1
ATOM 658 O O . GLY A 1 87 ? -18.125 -1.312 -13.117 1.00 87.25 87 GLY A O 1
ATOM 659 N N . ASP A 1 88 ? -15.923 -1.325 -12.650 1.00 89.38 88 ASP A N 1
ATOM 660 C CA . ASP A 1 88 ? -15.652 0.099 -12.857 1.00 89.38 88 ASP A CA 1
ATOM 661 C C . ASP A 1 88 ? -14.506 0.269 -13.869 1.00 89.38 88 ASP A C 1
ATOM 663 O O . ASP A 1 88 ? -13.359 -0.104 -13.621 1.00 89.38 88 ASP A O 1
ATOM 667 N N . LYS A 1 89 ? -14.820 0.846 -15.035 1.00 91.94 89 LYS A N 1
ATOM 668 C CA . LYS A 1 89 ? -13.857 0.986 -16.139 1.00 91.94 89 LYS A CA 1
ATOM 669 C C . LYS A 1 89 ? -12.679 1.896 -15.790 1.00 91.94 89 LYS A C 1
ATOM 671 O O . LYS A 1 89 ? -11.563 1.610 -16.213 1.00 91.94 89 LYS A O 1
ATOM 676 N N . ASN A 1 90 ? -12.913 2.965 -15.027 1.00 92.81 90 ASN A N 1
ATOM 677 C CA . ASN A 1 90 ? -11.862 3.913 -14.657 1.00 92.81 90 ASN A CA 1
ATOM 678 C C . ASN A 1 90 ? -10.886 3.270 -13.670 1.00 92.81 90 ASN A C 1
ATOM 680 O O . ASN A 1 90 ? -9.677 3.496 -13.742 1.00 92.81 90 ASN A O 1
ATOM 684 N N . LEU A 1 91 ? -11.412 2.457 -12.752 1.00 93.19 91 LEU A N 1
ATOM 685 C CA . LEU A 1 91 ? -10.605 1.684 -11.820 1.00 93.19 91 LEU A CA 1
ATOM 686 C C . LEU A 1 91 ? -9.794 0.602 -12.540 1.00 93.19 91 LEU A C 1
ATOM 688 O O . LEU A 1 91 ? -8.595 0.483 -12.296 1.00 93.19 91 LEU A O 1
ATOM 692 N N . ASP A 1 92 ? -10.422 -0.145 -13.450 1.00 93.62 92 ASP A N 1
ATOM 693 C CA . ASP A 1 92 ? -9.753 -1.187 -14.236 1.00 93.62 92 ASP A CA 1
ATOM 694 C C . ASP A 1 92 ? -8.621 -0.599 -15.093 1.00 93.62 92 ASP A C 1
ATOM 696 O O . ASP A 1 92 ? -7.508 -1.131 -15.118 1.00 93.62 92 ASP A O 1
ATOM 700 N N . GLU A 1 93 ? -8.868 0.535 -15.755 1.00 94.81 93 GLU A N 1
ATOM 701 C CA . GLU A 1 93 ? -7.850 1.259 -16.518 1.00 94.81 93 GLU A CA 1
ATOM 702 C C . GLU A 1 93 ? -6.709 1.740 -15.616 1.00 94.81 93 GLU A C 1
ATOM 704 O O . GLU A 1 93 ? -5.536 1.565 -15.955 1.00 94.81 93 GLU A O 1
ATOM 709 N N . PHE A 1 94 ? -7.029 2.282 -14.437 1.00 95.81 94 PHE A N 1
ATOM 710 C CA . PHE A 1 94 ? -6.019 2.712 -13.478 1.00 95.81 94 PHE A CA 1
ATOM 711 C C . PHE A 1 94 ? -5.146 1.545 -12.998 1.00 95.81 94 PHE A C 1
ATOM 713 O O . PHE A 1 94 ? -3.922 1.662 -13.033 1.00 95.81 94 PHE A O 1
ATOM 720 N N . ILE A 1 95 ? -5.734 0.403 -12.625 1.00 95.50 95 ILE A N 1
ATOM 721 C CA . ILE A 1 95 ? -4.990 -0.801 -12.217 1.00 95.50 95 ILE A CA 1
ATOM 722 C C . ILE A 1 95 ? -4.035 -1.236 -13.334 1.00 95.50 95 ILE A C 1
ATOM 724 O O . ILE A 1 95 ? -2.837 -1.394 -13.087 1.00 95.50 95 ILE A O 1
ATOM 728 N N . ARG A 1 96 ? -4.522 -1.341 -14.579 1.00 95.50 96 ARG A N 1
ATOM 729 C CA . ARG A 1 96 ? -3.682 -1.682 -15.742 1.00 95.50 96 ARG A CA 1
ATOM 730 C C . ARG A 1 96 ? -2.541 -0.686 -15.928 1.00 95.50 96 ARG A C 1
ATOM 732 O O . ARG A 1 96 ? -1.413 -1.108 -16.173 1.00 95.50 96 ARG A O 1
ATOM 739 N N . LYS A 1 97 ? -2.807 0.609 -15.743 1.00 96.25 97 LYS A N 1
ATOM 740 C CA . LYS A 1 97 ? -1.785 1.657 -15.808 1.00 96.25 97 LYS A CA 1
ATOM 741 C C . LYS A 1 97 ? -0.704 1.479 -14.738 1.00 96.25 97 LYS A C 1
ATOM 743 O O . LYS A 1 97 ? 0.478 1.602 -15.045 1.00 96.25 97 LYS A O 1
ATOM 748 N N . THR A 1 98 ? -1.077 1.145 -13.497 1.00 96.12 98 THR A N 1
ATOM 749 C CA . THR A 1 98 ? -0.081 0.888 -12.438 1.00 96.12 98 THR A CA 1
ATOM 750 C C . THR A 1 98 ? 0.839 -0.285 -12.790 1.00 96.12 98 THR A C 1
ATOM 752 O O . THR A 1 98 ? 2.029 -0.228 -12.501 1.00 96.12 98 THR A O 1
ATOM 755 N N . ILE A 1 99 ? 0.316 -1.316 -13.466 1.00 95.69 99 ILE A N 1
ATOM 756 C CA . ILE A 1 99 ? 1.094 -2.473 -13.934 1.00 95.69 99 ILE A CA 1
ATOM 757 C C . ILE A 1 99 ? 2.068 -2.073 -15.048 1.00 95.69 99 ILE A C 1
ATOM 759 O O . ILE A 1 99 ? 3.230 -2.474 -15.010 1.00 95.69 99 ILE A O 1
ATOM 763 N N . THR A 1 100 ? 1.625 -1.283 -16.031 1.00 95.38 100 THR A N 1
ATOM 764 C CA . THR A 1 100 ? 2.482 -0.865 -17.154 1.00 95.38 100 THR A CA 1
ATOM 765 C C . THR A 1 100 ? 3.567 0.124 -16.745 1.00 95.38 100 THR A C 1
ATOM 767 O O . THR A 1 100 ? 4.654 0.105 -17.317 1.00 95.38 100 THR A O 1
ATOM 770 N N . ASP A 1 101 ? 3.283 0.978 -15.761 1.00 94.31 101 ASP A N 1
ATOM 771 C CA . ASP A 1 101 ? 4.212 2.008 -15.287 1.00 94.31 101 ASP A CA 1
ATOM 772 C C . ASP A 1 101 ? 5.200 1.491 -14.229 1.00 94.31 101 ASP A C 1
ATOM 774 O O . ASP A 1 101 ? 6.187 2.169 -13.921 1.00 94.31 101 ASP A O 1
ATOM 778 N N . ALA A 1 102 ? 4.940 0.315 -13.650 1.00 93.31 102 ALA A N 1
ATOM 779 C CA . ALA A 1 102 ? 5.729 -0.230 -12.558 1.00 93.31 102 ALA A CA 1
ATOM 780 C C . ALA A 1 102 ? 7.197 -0.431 -12.951 1.00 93.31 102 ALA A C 1
ATOM 782 O O . ALA A 1 102 ? 7.535 -1.028 -13.980 1.00 93.31 102 ALA A O 1
ATOM 783 N N . ARG A 1 103 ? 8.092 0.043 -12.080 1.00 91.06 103 ARG A N 1
ATOM 784 C CA . ARG A 1 103 ? 9.546 -0.094 -12.243 1.00 91.06 103 ARG A CA 1
ATOM 785 C C . ARG A 1 103 ? 10.130 -1.148 -11.311 1.00 91.06 103 ARG A C 1
ATOM 787 O O . ARG A 1 103 ? 11.253 -1.596 -11.537 1.00 91.06 103 ARG A O 1
ATOM 794 N N . ARG A 1 104 ? 9.374 -1.556 -10.297 1.00 90.56 104 ARG A N 1
ATOM 795 C CA . ARG A 1 104 ? 9.743 -2.559 -9.299 1.00 90.56 104 ARG A CA 1
ATOM 796 C C . ARG A 1 104 ? 8.591 -3.534 -9.083 1.00 90.56 104 ARG A C 1
ATOM 798 O O . ARG A 1 104 ? 7.443 -3.275 -9.436 1.00 90.56 104 ARG A O 1
ATOM 805 N N . SER A 1 105 ? 8.892 -4.658 -8.446 1.00 90.38 105 SER A N 1
ATOM 806 C CA . SER A 1 105 ? 7.941 -5.752 -8.231 1.00 90.38 105 SER A CA 1
ATOM 807 C C . SER A 1 105 ? 6.837 -5.456 -7.201 1.00 90.38 105 SER A C 1
ATOM 809 O O . SER A 1 105 ? 5.905 -6.254 -7.076 1.00 90.38 105 SER A O 1
ATOM 811 N N . TYR A 1 106 ? 6.892 -4.300 -6.528 1.00 90.94 106 TYR A N 1
ATOM 812 C CA . TYR A 1 106 ? 5.888 -3.834 -5.562 1.00 90.94 106 TYR A CA 1
ATOM 813 C C . TYR A 1 106 ? 5.140 -2.550 -5.984 1.00 90.94 106 TYR A C 1
ATOM 815 O O . TYR A 1 106 ? 4.235 -2.095 -5.276 1.00 90.94 106 TYR A O 1
ATOM 823 N N . ASP A 1 107 ? 5.434 -2.031 -7.179 1.00 92.56 107 ASP A N 1
ATOM 824 C CA . ASP A 1 107 ? 4.965 -0.733 -7.693 1.00 92.56 107 ASP A CA 1
ATOM 825 C C . ASP A 1 107 ? 3.568 -0.747 -8.338 1.00 92.56 107 ASP A C 1
ATOM 827 O O . ASP A 1 107 ? 3.042 0.302 -8.693 1.00 92.56 107 ASP A O 1
ATOM 831 N N . TYR A 1 108 ? 2.951 -1.912 -8.526 1.00 94.12 108 TYR A N 1
ATOM 832 C CA . TYR A 1 108 ? 1.657 -2.051 -9.211 1.00 94.12 108 TYR A CA 1
ATOM 833 C C . TYR A 1 108 ? 0.546 -2.487 -8.262 1.00 94.12 108 TYR A C 1
ATOM 835 O O . TYR A 1 108 ? 0.815 -3.113 -7.242 1.00 94.12 108 TYR A O 1
ATOM 843 N N . PHE A 1 109 ? -0.713 -2.235 -8.595 1.00 95.06 109 PHE A N 1
ATOM 844 C CA . PHE A 1 109 ? -1.848 -2.791 -7.856 1.00 95.06 109 PHE A CA 1
ATOM 845 C C . PHE A 1 109 ? -2.383 -4.051 -8.530 1.00 95.06 109 PHE A C 1
ATOM 847 O O . PHE A 1 109 ? -2.447 -4.137 -9.752 1.00 95.06 109 PHE A O 1
ATOM 854 N N . GLU A 1 110 ? -2.769 -5.037 -7.723 1.00 94.06 110 GLU A N 1
ATOM 855 C CA . GLU A 1 110 ? -3.517 -6.204 -8.193 1.00 94.06 110 GLU A CA 1
ATOM 856 C C . GLU A 1 110 ? -5.020 -5.971 -8.022 1.00 94.06 110 GLU A C 1
ATOM 858 O O . GLU A 1 110 ? -5.454 -5.406 -7.017 1.00 94.06 110 GLU A O 1
ATOM 863 N N . TRP A 1 111 ? -5.830 -6.473 -8.954 1.00 94.88 111 TRP A N 1
ATOM 864 C CA . TRP A 1 111 ? -7.222 -6.773 -8.635 1.00 94.88 111 TRP A CA 1
ATOM 865 C C . TRP A 1 111 ? -7.269 -8.079 -7.839 1.00 94.88 111 TRP A C 1
ATOM 867 O O . TRP A 1 111 ? -6.798 -9.116 -8.311 1.00 94.88 111 TRP A O 1
ATOM 877 N N . ILE A 1 112 ? -7.806 -8.033 -6.623 1.00 94.50 112 ILE A N 1
ATOM 878 C CA . ILE A 1 112 ? -7.814 -9.162 -5.695 1.00 94.50 112 ILE A CA 1
ATOM 879 C C . ILE A 1 112 ? -9.265 -9.603 -5.483 1.00 94.50 112 ILE A C 1
ATOM 881 O O . ILE A 1 112 ? -10.028 -8.872 -4.853 1.00 94.50 112 ILE A O 1
ATOM 885 N N . PRO A 1 113 ? -9.657 -10.796 -5.968 1.00 94.06 113 PRO A N 1
ATOM 886 C CA . PRO A 1 113 ? -10.986 -11.336 -5.706 1.00 94.06 113 PRO A CA 1
ATOM 887 C C . PRO A 1 113 ? -11.261 -11.478 -4.205 1.00 94.06 113 PRO A C 1
ATOM 889 O O . PRO A 1 113 ? -10.395 -11.936 -3.451 1.00 94.06 113 PRO A O 1
ATOM 892 N N . PHE A 1 114 ? -12.459 -11.081 -3.771 1.00 96.06 114 PHE A N 1
ATOM 893 C CA . PHE A 1 114 ? -12.814 -10.974 -2.353 1.00 96.06 114 PHE A CA 1
ATOM 894 C C . PHE A 1 114 ? -12.785 -12.329 -1.628 1.00 96.06 114 PHE A C 1
ATOM 896 O O . PHE A 1 114 ? -12.440 -12.406 -0.451 1.00 96.06 114 PHE A O 1
ATOM 903 N N . GLU A 1 115 ? -13.068 -13.419 -2.338 1.00 95.00 115 GLU A N 1
ATOM 904 C CA . GLU A 1 115 ? -13.006 -14.795 -1.840 1.00 95.00 115 GLU A CA 1
ATOM 905 C C . GLU A 1 115 ? -11.598 -15.239 -1.397 1.00 95.00 115 GLU A C 1
ATOM 907 O O . GLU A 1 115 ? -11.451 -16.241 -0.694 1.00 95.00 115 GLU A O 1
ATOM 912 N N . ASN A 1 116 ? -10.552 -14.486 -1.758 1.00 95.25 116 ASN A N 1
ATOM 913 C CA . ASN A 1 116 ? -9.190 -14.741 -1.292 1.00 95.25 116 ASN A CA 1
ATOM 914 C C . ASN A 1 116 ? -8.936 -14.271 0.149 1.00 95.25 116 ASN A C 1
ATOM 916 O O . ASN A 1 116 ? -7.838 -14.498 0.670 1.00 95.25 116 ASN A O 1
ATOM 920 N N . PHE A 1 117 ? -9.911 -13.627 0.799 1.00 97.62 117 PHE A N 1
ATOM 921 C CA . PHE A 1 117 ? -9.811 -13.188 2.188 1.00 97.62 117 PHE A CA 1
ATOM 922 C C . PHE A 1 117 ? -10.571 -14.124 3.130 1.00 97.62 117 PHE A C 1
ATOM 924 O O . PHE A 1 117 ? -11.747 -14.426 2.940 1.00 97.62 117 PHE A O 1
ATOM 931 N N . LYS A 1 118 ? -9.884 -14.559 4.187 1.00 97.31 118 LYS A N 1
ATOM 932 C CA . LYS A 1 118 ? -10.423 -15.360 5.293 1.00 97.31 118 LYS A CA 1
ATOM 933 C C . LYS A 1 118 ? -10.219 -14.641 6.621 1.00 97.31 118 LYS A C 1
ATOM 935 O O . LYS A 1 118 ? -9.465 -13.671 6.693 1.00 97.31 118 LYS A O 1
ATOM 940 N N . ASP A 1 119 ? -10.883 -15.124 7.669 1.00 97.38 119 ASP A N 1
ATOM 941 C CA . ASP A 1 119 ? -10.735 -14.628 9.047 1.00 97.38 119 ASP A CA 1
ATOM 942 C C . ASP A 1 119 ? -10.896 -13.105 9.163 1.00 97.38 119 ASP A C 1
ATOM 944 O O . ASP A 1 119 ? -10.149 -12.436 9.886 1.00 97.38 119 ASP A O 1
ATOM 948 N N . ILE A 1 120 ? -11.847 -12.553 8.405 1.00 98.19 120 ILE A N 1
ATOM 949 C CA . ILE A 1 120 ? -12.090 -11.114 8.340 1.00 98.19 120 ILE A CA 1
ATOM 950 C C . ILE A 1 120 ? -12.642 -10.658 9.693 1.00 98.19 120 ILE A C 1
ATOM 952 O O . ILE A 1 120 ? -13.698 -11.111 10.132 1.00 98.19 120 ILE A O 1
ATOM 956 N N . LYS A 1 121 ? -11.920 -9.759 10.361 1.00 98.25 121 LYS A N 1
ATOM 957 C CA . LYS A 1 121 ? -12.292 -9.198 11.667 1.00 98.25 121 LYS A CA 1
ATOM 958 C C . LYS A 1 121 ? -12.182 -7.690 11.618 1.00 98.25 121 LYS A C 1
ATOM 960 O O . LYS A 1 121 ? -11.128 -7.179 11.250 1.00 98.25 121 LYS A O 1
ATOM 965 N N . GLN A 1 122 ? -13.238 -6.987 12.005 1.00 97.94 122 GLN A N 1
ATOM 966 C CA . GLN A 1 122 ? -13.201 -5.533 12.121 1.00 97.94 122 GLN A CA 1
ATOM 967 C C . GLN A 1 122 ? -12.206 -5.128 13.215 1.00 97.94 122 GLN A C 1
ATOM 969 O O . GLN A 1 122 ? -12.207 -5.711 14.297 1.00 97.94 122 GLN A O 1
ATOM 974 N N . ILE A 1 123 ? -11.351 -4.153 12.914 1.00 95.31 123 ILE A N 1
ATOM 975 C CA . ILE A 1 123 ? -10.325 -3.630 13.833 1.00 95.31 123 ILE A CA 1
ATOM 976 C C . ILE A 1 123 ? -10.495 -2.136 14.119 1.00 95.31 123 ILE A C 1
ATOM 978 O O . ILE A 1 123 ? -9.901 -1.627 15.060 1.00 95.31 123 ILE A O 1
ATOM 982 N N . GLY A 1 124 ? -11.320 -1.436 13.341 1.00 92.75 124 GLY A N 1
ATOM 983 C CA . GLY A 1 124 ? -11.634 -0.030 13.565 1.00 92.75 124 GLY A CA 1
ATOM 984 C C . GLY A 1 124 ? -12.692 0.459 12.587 1.00 92.75 124 GLY A C 1
ATOM 985 O O . GLY A 1 124 ? -12.904 -0.151 11.541 1.00 92.75 124 GLY A O 1
ATOM 986 N N . ARG A 1 125 ? -13.375 1.551 12.925 1.00 93.25 125 ARG A N 1
ATOM 987 C CA . ARG A 1 125 ? -14.344 2.216 12.047 1.00 93.25 125 ARG A CA 1
ATOM 988 C C . ARG A 1 125 ? -14.157 3.721 12.153 1.00 93.25 125 ARG A C 1
ATOM 990 O O . ARG A 1 125 ? -14.267 4.264 13.246 1.00 93.25 125 ARG A O 1
ATOM 997 N N . GLY A 1 126 ? -13.861 4.359 11.028 1.00 86.94 126 GLY A N 1
ATOM 998 C CA . GLY A 1 126 ? -13.819 5.811 10.887 1.00 86.94 126 GLY A CA 1
ATOM 999 C C . GLY A 1 126 ? -15.100 6.351 10.251 1.00 86.94 126 GLY A C 1
ATOM 1000 O O . GLY A 1 126 ? -16.059 5.609 10.030 1.00 86.94 126 GLY A O 1
ATOM 1001 N N . GLY A 1 127 ? -15.110 7.645 9.923 1.00 86.44 127 GLY A N 1
ATOM 1002 C CA . GLY A 1 127 ? -16.248 8.282 9.247 1.00 86.44 127 GLY A CA 1
ATOM 1003 C C . GLY A 1 127 ? -16.460 7.770 7.817 1.00 86.44 127 GLY A C 1
ATOM 1004 O O . GLY A 1 127 ? -17.583 7.459 7.421 1.00 86.44 127 GLY A O 1
ATOM 1005 N N . PHE A 1 128 ? -15.371 7.601 7.062 1.00 87.19 128 PHE A N 1
ATOM 1006 C CA . PHE A 1 128 ? -15.419 7.294 5.624 1.00 87.19 128 PHE A CA 1
ATOM 1007 C C . PHE A 1 128 ? -15.114 5.833 5.275 1.00 87.19 128 PHE A C 1
ATOM 1009 O O . PHE A 1 128 ? -15.426 5.378 4.176 1.00 87.19 128 PHE A O 1
ATOM 1016 N N . ALA A 1 129 ? -14.517 5.083 6.201 1.00 93.69 129 ALA A N 1
ATOM 1017 C CA . ALA A 1 129 ? -14.129 3.701 5.969 1.00 93.69 129 ALA A CA 1
ATOM 1018 C C . ALA A 1 129 ? -14.157 2.870 7.256 1.00 93.69 129 ALA A C 1
ATOM 1020 O O . ALA A 1 129 ? -13.975 3.381 8.363 1.00 93.69 129 ALA A O 1
ATOM 1021 N N . THR A 1 130 ? -14.319 1.562 7.093 1.00 96.19 130 THR A N 1
ATOM 1022 C CA . THR A 1 130 ? -14.133 0.564 8.145 1.00 96.19 130 THR A CA 1
ATOM 1023 C C . THR A 1 130 ? -12.869 -0.244 7.865 1.00 96.19 130 THR A C 1
ATOM 1025 O O . THR A 1 130 ? -12.656 -0.730 6.754 1.00 96.19 130 THR A O 1
ATOM 1028 N N . ALA A 1 131 ? -12.020 -0.394 8.879 1.00 97.12 131 ALA A N 1
ATOM 1029 C CA . ALA A 1 131 ? -10.801 -1.181 8.811 1.00 97.12 131 ALA A CA 1
ATOM 1030 C C . ALA A 1 131 ? -11.052 -2.604 9.323 1.00 97.12 131 ALA A C 1
ATOM 1032 O O . ALA A 1 131 ? -11.603 -2.813 10.410 1.00 97.12 131 ALA A O 1
ATOM 1033 N N . TYR A 1 132 ? -10.579 -3.589 8.568 1.00 98.38 132 TYR A N 1
ATOM 1034 C CA . TYR A 1 132 ? -10.591 -4.999 8.939 1.00 98.38 132 TYR A CA 1
ATOM 1035 C C . TYR A 1 132 ? -9.179 -5.571 8.873 1.00 98.38 132 TYR A C 1
ATOM 1037 O O . TYR A 1 132 ? -8.353 -5.143 8.074 1.00 98.38 132 TYR A O 1
ATOM 1045 N N . SER A 1 133 ? -8.906 -6.587 9.680 1.00 98.19 133 SER A N 1
ATOM 1046 C CA . SER A 1 133 ? -7.786 -7.495 9.452 1.00 98.19 133 SER A CA 1
ATOM 1047 C C . SER A 1 133 ? -8.293 -8.745 8.740 1.00 98.19 133 SER A C 1
ATOM 1049 O O . SER A 1 133 ? -9.404 -9.195 9.022 1.00 98.19 133 SER A O 1
ATOM 1051 N N . ALA A 1 134 ? -7.485 -9.331 7.862 1.00 98.31 134 ALA A N 1
ATOM 1052 C CA . ALA A 1 134 ? -7.831 -10.564 7.163 1.00 98.31 134 ALA A CA 1
ATOM 1053 C C . ALA A 1 134 ? -6.591 -11.416 6.875 1.00 98.31 134 ALA A C 1
ATOM 1055 O O . ALA A 1 134 ? -5.457 -10.935 6.908 1.00 98.31 134 ALA A O 1
ATOM 1056 N N . THR A 1 135 ? -6.824 -12.690 6.593 1.00 97.94 135 THR A N 1
ATOM 1057 C CA . THR A 1 135 ? -5.835 -13.633 6.077 1.00 97.94 135 THR A CA 1
ATOM 1058 C C . THR A 1 135 ? -6.021 -13.739 4.564 1.00 97.94 135 THR A C 1
ATOM 1060 O O . THR A 1 135 ? -7.050 -14.230 4.100 1.00 97.94 135 THR A O 1
ATOM 1063 N N . ARG A 1 136 ? -5.040 -13.294 3.775 1.00 96.19 136 ARG A N 1
ATOM 1064 C CA . ARG A 1 136 ? -5.013 -13.458 2.316 1.00 96.19 136 ARG A CA 1
ATOM 1065 C C . ARG A 1 136 ? -4.430 -14.827 1.965 1.00 96.19 136 ARG A C 1
ATOM 1067 O O . ARG A 1 136 ? -3.3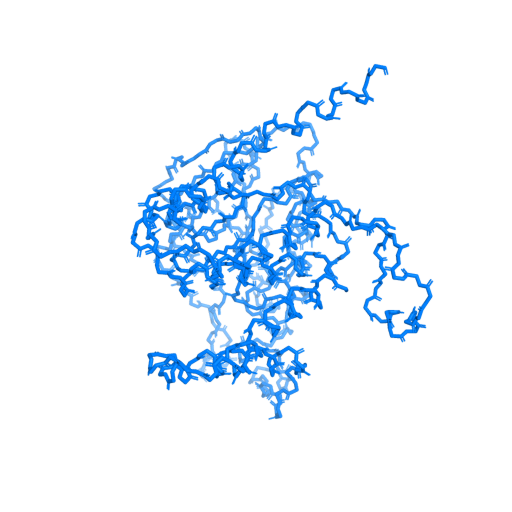01 -15.150 2.334 1.00 96.19 136 ARG A O 1
ATOM 1074 N N . THR A 1 137 ? -5.185 -15.641 1.236 1.00 93.69 137 THR A N 1
ATOM 1075 C CA . THR A 1 137 ? -4.819 -17.039 0.934 1.00 93.69 137 THR A CA 1
ATOM 1076 C C . THR A 1 137 ? -3.803 -17.191 -0.198 1.00 93.69 137 THR A C 1
ATOM 1078 O O . THR A 1 137 ? -3.112 -18.206 -0.260 1.00 93.69 137 THR A O 1
ATOM 1081 N N . ASN A 1 138 ? -3.712 -16.197 -1.083 1.00 87.75 138 ASN A N 1
ATOM 1082 C CA . ASN A 1 138 ? -2.899 -16.227 -2.297 1.00 87.75 138 ASN A CA 1
ATOM 1083 C C . ASN A 1 138 ? -2.270 -14.843 -2.541 1.00 87.75 138 ASN A C 1
ATOM 1085 O O . ASN A 1 138 ? -2.757 -14.057 -3.359 1.00 87.75 138 ASN A O 1
ATOM 1089 N N . CYS A 1 139 ? -1.233 -14.504 -1.769 1.00 88.75 139 CYS A N 1
ATOM 1090 C CA . CYS A 1 139 ? -0.479 -13.265 -1.959 1.00 88.75 139 CYS A CA 1
ATOM 1091 C C . CYS A 1 139 ? 0.656 -13.498 -2.962 1.00 88.75 139 CYS A C 1
ATOM 1093 O O . CYS A 1 139 ? 1.629 -14.170 -2.639 1.00 88.75 139 CYS A O 1
ATOM 1095 N N . ARG A 1 140 ? 0.515 -12.987 -4.190 1.00 87.19 140 ARG A N 1
ATOM 1096 C CA . ARG A 1 140 ? 1.487 -13.209 -5.279 1.00 87.19 140 ARG A CA 1
ATOM 1097 C C . ARG A 1 140 ? 2.395 -12.013 -5.550 1.00 87.19 140 ARG A C 1
ATOM 1099 O O . ARG A 1 140 ? 3.369 -12.133 -6.295 1.00 87.19 140 ARG A O 1
ATOM 1106 N N . LYS A 1 141 ? 2.039 -10.836 -5.034 1.00 89.12 141 LYS A N 1
ATOM 1107 C CA . LYS A 1 141 ? 2.741 -9.582 -5.319 1.00 89.12 141 LYS A CA 1
ATOM 1108 C C . LYS A 1 141 ? 4.226 -9.708 -4.979 1.00 89.12 141 LYS A C 1
ATOM 1110 O O . LYS A 1 141 ? 4.564 -10.298 -3.965 1.00 89.12 141 LYS A O 1
ATOM 1115 N N . GLY A 1 142 ? 5.095 -9.188 -5.841 1.00 85.50 142 GLY A N 1
ATOM 1116 C CA . GLY A 1 142 ? 6.544 -9.263 -5.638 1.00 85.50 142 GLY A CA 1
ATOM 1117 C C . GLY A 1 142 ? 7.216 -10.578 -6.055 1.00 85.50 142 GLY A C 1
ATOM 1118 O O . GLY A 1 142 ? 8.419 -10.569 -6.301 1.00 85.50 142 GLY A O 1
ATOM 1119 N N . HIS A 1 143 ? 6.475 -11.685 -6.184 1.00 86.00 143 HIS A N 1
ATOM 1120 C CA . HIS A 1 143 ? 7.042 -13.020 -6.406 1.00 86.00 143 HIS A CA 1
ATOM 1121 C C . HIS A 1 143 ? 7.105 -13.380 -7.890 1.00 86.00 143 HIS A C 1
ATOM 1123 O O . HIS A 1 143 ? 6.116 -13.843 -8.463 1.00 86.00 143 HIS A O 1
ATOM 1129 N N . PHE A 1 144 ? 8.277 -13.180 -8.491 1.00 90.31 144 PHE A N 1
ATOM 1130 C CA . PHE A 1 144 ? 8.581 -13.572 -9.865 1.00 90.31 144 PHE A CA 1
ATOM 1131 C C . PHE A 1 144 ? 9.860 -14.395 -9.885 1.00 90.31 144 PHE A C 1
ATOM 1133 O O . PHE A 1 144 ? 10.929 -13.880 -9.568 1.00 90.31 144 PHE A O 1
ATOM 1140 N N . ASP A 1 145 ? 9.742 -15.647 -10.308 1.00 89.44 145 ASP A N 1
ATOM 1141 C CA . ASP A 1 145 ? 10.865 -16.565 -10.433 1.00 89.44 145 ASP A CA 1
ATOM 1142 C C . ASP A 1 145 ? 11.056 -16.936 -11.900 1.00 89.44 145 ASP A C 1
ATOM 1144 O O . ASP A 1 145 ? 10.091 -17.117 -12.646 1.00 89.44 145 ASP A O 1
ATOM 1148 N N . TRP A 1 146 ? 12.307 -17.035 -12.336 1.00 91.44 146 TRP A N 1
ATOM 1149 C CA . TRP A 1 146 ? 12.627 -17.526 -13.670 1.00 91.44 146 TRP A CA 1
ATOM 1150 C C . TRP A 1 146 ? 12.758 -19.048 -13.641 1.00 91.44 146 TRP A C 1
ATOM 1152 O O . TRP A 1 146 ? 13.629 -19.591 -12.962 1.00 91.44 146 TRP A O 1
ATOM 1162 N N . ASP A 1 147 ? 11.907 -19.741 -14.391 1.00 93.06 147 ASP A N 1
ATOM 1163 C CA . ASP A 1 147 ? 12.010 -21.184 -14.565 1.00 93.06 147 ASP A CA 1
ATOM 1164 C C . ASP A 1 147 ? 12.933 -21.504 -15.747 1.00 93.06 147 ASP A C 1
ATOM 1166 O O . ASP A 1 147 ? 12.578 -21.335 -16.917 1.00 93.06 147 ASP A O 1
ATOM 1170 N N . GLU A 1 148 ? 14.126 -22.013 -15.437 1.00 92.75 148 GLU A N 1
ATOM 1171 C CA . GLU A 1 148 ? 15.133 -22.386 -16.432 1.00 92.75 148 GLU A CA 1
ATOM 1172 C C . GLU A 1 148 ? 14.703 -23.524 -17.364 1.00 92.75 148 GLU A C 1
ATOM 1174 O O . GLU A 1 148 ? 15.205 -23.608 -18.487 1.00 92.75 148 GLU A O 1
ATOM 1179 N N . LYS A 1 149 ? 13.783 -24.399 -16.937 1.00 94.88 149 LYS A N 1
ATOM 1180 C CA . LYS A 1 149 ? 13.313 -25.523 -17.759 1.00 94.88 149 LYS A CA 1
ATOM 1181 C C . LYS A 1 149 ? 12.312 -25.053 -18.801 1.00 94.88 149 LYS A C 1
ATOM 1183 O O . LYS A 1 149 ? 12.405 -25.443 -19.961 1.00 94.88 149 LYS A O 1
ATOM 1188 N N . THR A 1 150 ? 11.356 -24.224 -18.388 1.00 94.56 150 THR A N 1
ATOM 1189 C CA . THR A 1 150 ? 10.297 -23.729 -19.280 1.00 94.56 150 THR A CA 1
ATOM 1190 C C . THR A 1 150 ? 10.668 -22.430 -19.991 1.00 94.56 150 THR A C 1
ATOM 1192 O O . THR A 1 150 ? 9.976 -22.045 -20.934 1.00 94.56 150 THR A O 1
ATOM 1195 N N . LYS A 1 151 ? 11.763 -21.775 -19.572 1.00 92.31 151 LYS A N 1
ATOM 1196 C CA . LYS A 1 151 ? 12.222 -20.463 -20.054 1.00 92.31 151 LYS A CA 1
ATOM 1197 C C . LYS A 1 151 ? 11.122 -19.405 -19.948 1.00 92.31 151 LYS A C 1
ATOM 1199 O O . LYS A 1 151 ? 10.895 -18.617 -20.869 1.00 92.31 151 LYS A O 1
ATOM 1204 N N . LYS A 1 152 ? 10.403 -19.418 -18.824 1.00 92.38 152 LYS A N 1
ATOM 1205 C CA . LYS A 1 152 ? 9.297 -18.502 -18.526 1.00 92.38 152 LYS A CA 1
ATOM 1206 C C . LYS A 1 152 ? 9.386 -18.011 -17.090 1.00 92.38 152 LYS A C 1
ATOM 1208 O O . LYS A 1 152 ? 9.902 -18.697 -16.213 1.00 92.38 152 LYS A O 1
ATOM 1213 N N . TYR A 1 153 ? 8.839 -16.823 -16.857 1.00 92.25 153 TYR A N 1
ATOM 1214 C CA . TYR A 1 153 ? 8.579 -16.364 -15.500 1.00 92.25 153 TYR A CA 1
ATOM 1215 C C . TYR A 1 153 ? 7.373 -17.099 -14.920 1.00 92.25 153 TYR A C 1
ATOM 1217 O O . TYR A 1 153 ? 6.350 -17.249 -15.589 1.00 92.25 153 TYR A O 1
ATOM 1225 N N . VAL A 1 154 ? 7.497 -17.515 -13.667 1.00 90.19 154 VAL A N 1
ATOM 1226 C CA . VAL A 1 154 ? 6.428 -18.093 -1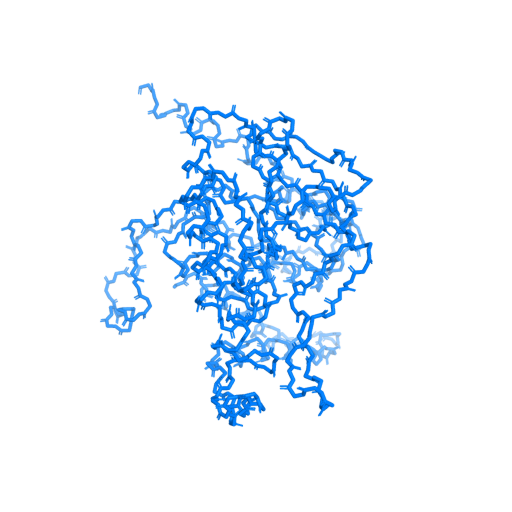2.856 1.00 90.19 154 VAL A CA 1
ATOM 1227 C C . VAL A 1 154 ? 6.213 -17.232 -11.618 1.00 90.19 154 VAL A C 1
ATOM 1229 O O . VAL A 1 154 ? 7.119 -16.525 -11.173 1.00 90.19 154 VAL A O 1
ATOM 1232 N N . ARG A 1 155 ? 4.998 -17.269 -11.064 1.00 89.69 155 ARG A N 1
ATOM 1233 C CA . ARG A 1 155 ? 4.660 -16.517 -9.854 1.00 89.69 155 ARG A CA 1
ATOM 1234 C C . ARG A 1 155 ? 4.481 -17.440 -8.666 1.00 89.69 155 ARG A C 1
ATOM 1236 O O . ARG A 1 155 ? 3.598 -18.300 -8.661 1.00 89.69 155 ARG A O 1
ATOM 1243 N N . GLY A 1 156 ? 5.295 -17.209 -7.645 1.00 87.25 156 GLY A N 1
ATOM 1244 C CA . GLY A 1 156 ? 5.075 -17.771 -6.323 1.00 87.25 156 GLY A CA 1
ATOM 1245 C C . GLY A 1 156 ? 3.856 -17.150 -5.637 1.00 87.25 156 GLY A C 1
ATOM 1246 O O . GLY A 1 156 ? 3.286 -16.150 -6.079 1.00 87.25 156 GLY A O 1
ATOM 1247 N N . SER A 1 157 ? 3.458 -17.743 -4.515 1.00 87.56 157 SER A N 1
ATOM 1248 C CA . SER A 1 157 ? 2.426 -17.170 -3.654 1.00 87.56 157 SER A CA 1
ATOM 1249 C C . SER A 1 157 ? 2.713 -17.460 -2.191 1.00 87.56 157 SER A C 1
ATOM 1251 O O . SER A 1 157 ? 2.931 -18.618 -1.824 1.00 87.56 157 SER A O 1
ATOM 1253 N N . TRP A 1 158 ? 2.623 -16.442 -1.346 1.00 85.12 158 TRP A N 1
ATOM 1254 C CA . TRP A 1 158 ? 2.602 -16.620 0.097 1.00 85.12 158 TRP A CA 1
ATOM 1255 C C . TRP A 1 158 ? 1.195 -17.015 0.524 1.00 85.12 158 TRP A C 1
ATOM 1257 O O . TRP A 1 158 ? 0.203 -16.373 0.158 1.00 85.12 158 TRP A O 1
ATOM 1267 N N . LYS A 1 159 ? 1.118 -18.101 1.293 1.00 86.44 159 LYS A N 1
ATOM 1268 C CA . LYS A 1 159 ? -0.132 -18.586 1.874 1.00 86.44 159 LYS A CA 1
ATOM 1269 C C . LYS A 1 159 ? -0.334 -17.943 3.237 1.00 86.44 159 LYS A C 1
ATOM 1271 O O . LYS A 1 159 ? 0.613 -17.799 4.003 1.00 86.44 159 LYS A O 1
ATOM 1276 N N . ASN A 1 160 ? -1.586 -17.628 3.548 1.00 88.88 160 ASN A N 1
ATOM 1277 C CA . ASN A 1 160 ? -2.014 -17.111 4.847 1.00 88.88 160 ASN A CA 1
ATOM 1278 C C . ASN A 1 160 ? -1.325 -15.797 5.258 1.00 88.88 160 ASN A C 1
ATOM 1280 O O . ASN A 1 160 ? -0.963 -15.608 6.417 1.00 88.88 160 ASN A O 1
ATOM 1284 N N . TYR A 1 161 ? -1.150 -14.882 4.304 1.00 93.56 161 TYR A N 1
ATOM 1285 C CA . TYR A 1 161 ? -0.521 -13.590 4.560 1.00 93.56 161 TYR A CA 1
ATOM 1286 C C . TYR A 1 161 ? -1.490 -12.642 5.273 1.00 93.56 161 TYR A C 1
ATOM 1288 O O . TYR A 1 161 ? -2.625 -12.462 4.827 1.00 93.56 161 TYR A O 1
ATOM 1296 N N . LYS A 1 162 ? -1.070 -12.034 6.384 1.00 96.12 162 LYS A N 1
ATOM 1297 C CA . LYS A 1 162 ? -1.922 -11.122 7.157 1.00 96.12 162 LYS A CA 1
ATOM 1298 C C . LYS A 1 162 ? -1.972 -9.748 6.481 1.00 96.12 162 LYS A C 1
ATOM 1300 O O . LYS A 1 162 ? -0.932 -9.164 6.210 1.00 96.12 162 LYS A O 1
ATOM 1305 N N . VAL A 1 163 ? -3.176 -9.229 6.238 1.00 97.38 163 VAL A N 1
ATOM 1306 C CA . VAL A 1 163 ? -3.404 -7.929 5.580 1.00 97.38 163 VAL A CA 1
ATOM 1307 C C . VAL A 1 163 ? -4.418 -7.078 6.339 1.00 97.38 163 VAL A C 1
ATOM 1309 O O . VAL A 1 163 ? -5.251 -7.604 7.089 1.00 97.38 163 VAL A O 1
ATOM 1312 N N . ALA A 1 164 ? -4.353 -5.766 6.124 1.00 98.06 164 ALA A N 1
ATOM 1313 C CA . ALA A 1 164 ? -5.407 -4.830 6.485 1.00 98.06 164 ALA A CA 1
ATOM 1314 C C . ALA A 1 164 ? -6.298 -4.558 5.262 1.00 98.06 164 ALA A C 1
ATOM 1316 O O . ALA A 1 164 ? -5.809 -4.382 4.148 1.00 98.06 164 ALA A O 1
ATOM 1317 N N . LEU A 1 165 ? -7.611 -4.524 5.471 1.00 98.50 165 LEU A N 1
ATOM 1318 C CA . LEU A 1 165 ? -8.607 -4.154 4.470 1.00 98.50 165 LEU A CA 1
ATOM 1319 C C . LEU A 1 165 ? -9.241 -2.833 4.908 1.00 98.50 165 LEU A C 1
ATOM 1321 O O . LEU A 1 165 ? -9.908 -2.793 5.943 1.00 98.50 165 LEU A O 1
ATOM 1325 N N . LYS A 1 166 ? -9.055 -1.763 4.135 1.00 97.44 166 LYS A N 1
ATOM 1326 C CA . LYS A 1 166 ? -9.791 -0.503 4.310 1.00 97.44 166 LYS A CA 1
ATOM 1327 C C . LYS A 1 166 ? -11.017 -0.554 3.399 1.00 97.44 166 LYS A C 1
ATOM 1329 O O . LYS A 1 166 ? -10.864 -0.402 2.190 1.00 97.44 166 LYS A O 1
ATOM 1334 N N . SER A 1 167 ? -12.192 -0.842 3.964 1.00 97.31 167 SER A N 1
ATOM 1335 C CA . SER A 1 167 ? -13.477 -0.884 3.247 1.00 97.31 167 SER A CA 1
ATOM 1336 C C . SER A 1 167 ? -14.122 0.493 3.268 1.00 97.31 167 SER A C 1
ATOM 1338 O O . SER A 1 167 ? -14.394 1.031 4.340 1.00 97.31 167 SER A O 1
ATOM 1340 N N . PHE A 1 168 ? -14.352 1.065 2.099 1.00 95.56 168 PHE A N 1
ATOM 1341 C CA . PHE A 1 168 ? -14.882 2.409 1.931 1.00 95.56 168 PHE A CA 1
ATOM 1342 C C . PHE A 1 168 ? -16.407 2.394 2.000 1.00 95.56 168 PHE A C 1
ATOM 1344 O O . PHE A 1 168 ? -17.046 1.640 1.269 1.00 95.56 168 PHE A O 1
ATOM 1351 N N . HIS A 1 169 ? -16.992 3.227 2.863 1.00 94.38 169 HIS A N 1
ATOM 1352 C CA . HIS A 1 169 ? -18.446 3.320 2.979 1.00 94.38 169 HIS A CA 1
ATOM 1353 C C . HIS A 1 169 ? -19.044 3.847 1.670 1.00 94.38 169 HIS A C 1
ATOM 1355 O O . HIS A 1 169 ? -18.546 4.817 1.100 1.00 94.38 169 HIS A O 1
ATOM 1361 N N . ASN A 1 170 ? -20.140 3.248 1.205 1.00 91.12 170 ASN A N 1
ATOM 1362 C CA . ASN A 1 170 ? -20.812 3.712 -0.008 1.00 91.12 170 ASN A CA 1
ATOM 1363 C C . ASN A 1 170 ? -21.434 5.101 0.206 1.00 91.12 170 ASN A C 1
ATOM 1365 O O . ASN A 1 170 ? -22.446 5.243 0.891 1.00 91.12 170 ASN A O 1
ATOM 1369 N N . THR A 1 171 ? -20.850 6.112 -0.425 1.00 87.44 171 THR A N 1
ATOM 1370 C CA . THR A 1 171 ? -21.380 7.477 -0.529 1.00 87.44 171 THR A CA 1
ATOM 1371 C C . THR A 1 171 ? -21.592 7.840 -2.007 1.00 87.44 171 THR A C 1
ATOM 1373 O O . THR A 1 171 ? -21.029 7.170 -2.878 1.00 87.44 171 THR A O 1
ATOM 1376 N N . PRO A 1 172 ? -22.399 8.867 -2.339 1.00 83.69 172 PRO A N 1
ATOM 1377 C CA . PRO A 1 172 ? -22.653 9.246 -3.735 1.00 83.69 172 PRO A CA 1
ATOM 1378 C C . PRO A 1 172 ? -21.378 9.511 -4.554 1.00 83.69 172 PRO A C 1
ATOM 1380 O O . PRO A 1 172 ? -21.283 9.075 -5.698 1.00 83.69 172 PRO A O 1
ATOM 1383 N N . ASP A 1 173 ? -20.367 10.130 -3.939 1.00 81.94 173 ASP A N 1
ATOM 1384 C CA . ASP A 1 173 ? -19.092 10.485 -4.576 1.00 81.94 173 ASP A CA 1
ATOM 1385 C C . ASP A 1 173 ? -17.967 9.475 -4.287 1.00 81.94 173 ASP A C 1
ATOM 1387 O O . ASP A 1 173 ? -16.777 9.783 -4.418 1.00 81.94 173 ASP A O 1
ATOM 1391 N N . ILE A 1 174 ? -18.310 8.251 -3.866 1.00 87.50 174 ILE A N 1
ATOM 1392 C CA . ILE A 1 174 ? -17.304 7.297 -3.386 1.00 87.50 174 ILE A CA 1
ATOM 1393 C C . ILE A 1 174 ? -16.305 6.888 -4.466 1.00 87.50 174 ILE A C 1
ATOM 1395 O O . ILE A 1 174 ? -15.131 6.709 -4.175 1.00 87.50 174 ILE A O 1
ATOM 1399 N N . ALA A 1 175 ? -16.735 6.774 -5.725 1.00 84.94 175 ALA A N 1
ATOM 1400 C CA . ALA A 1 175 ? -15.860 6.331 -6.808 1.00 84.94 175 ALA A CA 1
ATOM 1401 C C . ALA A 1 175 ? -14.720 7.329 -7.077 1.00 84.94 175 ALA A C 1
ATOM 1403 O O . ALA A 1 175 ? -13.571 6.924 -7.247 1.00 84.94 175 ALA A O 1
ATOM 1404 N N . SER A 1 176 ? -15.013 8.634 -7.086 1.00 86.38 176 SER A N 1
ATOM 1405 C CA . SER A 1 176 ? -14.010 9.676 -7.335 1.00 86.38 176 SER A CA 1
ATOM 1406 C C . SER A 1 176 ? -13.079 9.863 -6.137 1.00 86.38 176 SER A C 1
ATOM 1408 O O . SER A 1 176 ? -11.861 9.916 -6.319 1.00 86.38 176 SER A O 1
ATOM 1410 N N . THR A 1 177 ? -13.632 9.904 -4.922 1.00 87.62 177 THR A N 1
ATOM 1411 C CA . THR A 1 177 ? -12.861 10.040 -3.676 1.00 87.62 177 THR A CA 1
ATOM 1412 C C . THR A 1 177 ? -11.939 8.843 -3.453 1.00 87.62 177 THR A C 1
ATOM 1414 O O . THR A 1 177 ? -10.736 9.030 -3.268 1.00 87.62 177 THR A O 1
ATOM 1417 N N . PHE A 1 178 ? -12.458 7.620 -3.601 1.00 93.06 178 PHE A N 1
ATOM 1418 C CA . PHE A 1 178 ? -11.667 6.391 -3.554 1.00 93.06 178 PHE A CA 1
ATOM 1419 C C . PHE A 1 178 ? -10.536 6.411 -4.584 1.00 93.06 178 PHE A C 1
ATOM 1421 O O . PHE A 1 178 ? -9.375 6.203 -4.232 1.00 93.06 178 PHE A O 1
ATOM 1428 N N . LEU A 1 179 ? -10.856 6.705 -5.852 1.00 92.50 179 LEU A N 1
ATOM 1429 C CA . LEU A 1 179 ? -9.876 6.724 -6.937 1.00 92.50 179 LEU A CA 1
ATOM 1430 C C . LEU A 1 179 ? -8.775 7.772 -6.703 1.00 92.50 179 LEU A C 1
ATOM 1432 O O . LEU A 1 179 ? -7.615 7.525 -7.035 1.00 92.50 179 LEU A O 1
ATOM 1436 N N . ASN A 1 180 ? -9.113 8.932 -6.135 1.00 90.50 180 ASN A N 1
ATOM 1437 C CA . ASN A 1 180 ? -8.139 9.963 -5.783 1.00 90.50 180 ASN A CA 1
ATOM 1438 C C . ASN A 1 180 ? -7.196 9.508 -4.657 1.00 90.50 180 ASN A C 1
ATOM 1440 O O . ASN A 1 180 ? -5.981 9.698 -4.764 1.00 90.50 180 ASN A O 1
ATOM 1444 N N . GLU A 1 181 ? -7.735 8.863 -3.619 1.00 93.62 181 GLU A N 1
ATOM 1445 C CA . GLU A 1 181 ? -6.940 8.336 -2.507 1.00 93.62 181 GLU A CA 1
ATOM 1446 C C . GLU A 1 181 ? -5.934 7.285 -2.998 1.00 93.62 181 GLU A C 1
ATOM 1448 O O . GLU A 1 181 ? -4.731 7.409 -2.755 1.00 93.62 181 GLU A O 1
ATOM 1453 N N . ILE A 1 182 ? -6.382 6.293 -3.777 1.00 95.12 182 ILE A N 1
ATOM 1454 C CA . ILE A 1 182 ? -5.488 5.233 -4.275 1.00 95.12 182 ILE A CA 1
ATOM 1455 C C . ILE A 1 182 ? -4.463 5.748 -5.295 1.00 95.12 182 ILE A C 1
ATOM 1457 O O . ILE A 1 182 ? -3.344 5.239 -5.338 1.00 95.12 182 ILE A O 1
ATOM 1461 N N . LYS A 1 183 ? -4.797 6.775 -6.091 1.00 94.31 183 LYS A N 1
ATOM 1462 C CA . LYS A 1 183 ? -3.838 7.444 -6.989 1.00 94.31 183 LYS A CA 1
ATOM 1463 C C . LYS A 1 183 ? -2.749 8.158 -6.199 1.00 94.31 183 LYS A C 1
ATOM 1465 O O . LYS A 1 183 ? -1.577 8.061 -6.556 1.00 94.31 183 LYS A O 1
ATOM 1470 N N . THR A 1 184 ? -3.128 8.860 -5.136 1.00 92.19 184 THR A N 1
ATOM 1471 C CA . THR A 1 184 ? -2.188 9.539 -4.238 1.00 92.19 184 THR A CA 1
ATOM 1472 C C . THR A 1 184 ? -1.264 8.538 -3.556 1.00 92.19 184 THR A C 1
ATOM 1474 O O . THR A 1 184 ? -0.042 8.683 -3.613 1.00 92.19 184 THR A O 1
ATOM 1477 N N . HIS A 1 185 ? -1.839 7.472 -2.996 1.00 94.31 185 HIS A N 1
ATOM 1478 C CA . HIS A 1 185 ? -1.082 6.402 -2.354 1.00 94.31 185 HIS A CA 1
ATOM 1479 C C . HIS A 1 185 ? -0.088 5.760 -3.335 1.00 94.31 185 HIS A C 1
ATOM 1481 O O . HIS A 1 185 ? 1.093 5.619 -3.016 1.00 94.31 185 HIS A O 1
ATOM 1487 N N . HIS A 1 186 ? -0.536 5.427 -4.555 1.00 94.38 186 HIS A N 1
ATOM 1488 C CA . HIS A 1 186 ? 0.313 4.854 -5.608 1.00 94.38 186 HIS A CA 1
ATOM 1489 C C . HIS A 1 186 ? 1.503 5.754 -5.946 1.00 94.38 186 HIS A C 1
ATOM 1491 O O . HIS A 1 186 ? 2.639 5.284 -5.939 1.00 94.38 186 HIS A O 1
ATOM 1497 N N . LYS A 1 187 ? 1.269 7.055 -6.167 1.00 91.75 187 LYS A N 1
ATOM 1498 C CA . LYS A 1 187 ? 2.340 8.025 -6.449 1.00 91.75 187 LYS A CA 1
ATOM 1499 C C . LYS A 1 187 ? 3.408 8.045 -5.356 1.00 91.75 187 LYS A C 1
ATOM 1501 O O . LYS A 1 187 ? 4.591 8.052 -5.680 1.00 91.75 187 LYS A O 1
ATOM 1506 N N . CYS A 1 188 ? 3.003 8.026 -4.086 1.00 90.31 188 CYS A N 1
ATOM 1507 C CA . CYS A 1 188 ? 3.944 8.024 -2.965 1.00 90.31 188 CYS A CA 1
ATOM 1508 C C . CYS A 1 188 ? 4.765 6.726 -2.924 1.00 90.31 188 CYS A C 1
ATOM 1510 O O . CYS A 1 188 ? 5.990 6.771 -2.823 1.00 90.31 188 CYS A O 1
ATOM 1512 N N . MET A 1 189 ? 4.113 5.570 -3.097 1.00 90.44 189 MET A N 1
ATOM 1513 C CA . MET A 1 189 ? 4.803 4.275 -3.168 1.00 90.44 189 MET A CA 1
ATOM 1514 C C . MET A 1 189 ? 5.845 4.219 -4.295 1.00 90.44 189 MET A C 1
ATOM 1516 O O . MET A 1 189 ? 6.937 3.688 -4.103 1.00 90.44 189 MET A O 1
ATOM 1520 N N . MET A 1 190 ? 5.553 4.805 -5.461 1.00 88.00 190 MET A N 1
ATOM 1521 C CA . MET A 1 190 ? 6.487 4.839 -6.596 1.00 88.00 190 MET A CA 1
ATOM 1522 C C . MET A 1 190 ? 7.797 5.588 -6.299 1.00 88.00 190 MET A C 1
ATOM 1524 O O . MET A 1 190 ? 8.796 5.349 -6.975 1.00 88.00 190 MET A O 1
ATOM 1528 N N . LEU A 1 191 ? 7.813 6.493 -5.314 1.00 83.62 191 LEU A N 1
ATOM 1529 C CA . LEU A 1 191 ? 8.973 7.332 -4.993 1.00 83.62 191 LEU A CA 1
ATOM 1530 C C . LEU A 1 191 ? 9.831 6.801 -3.838 1.00 83.62 191 LEU A C 1
ATOM 1532 O O . LEU A 1 191 ? 10.985 7.206 -3.712 1.00 83.62 191 LEU A O 1
ATOM 1536 N N . GLN A 1 192 ? 9.305 5.895 -3.011 1.00 74.06 192 GLN A N 1
ATOM 1537 C CA . GLN A 1 192 ? 10.010 5.365 -1.842 1.00 74.06 192 GLN A CA 1
ATOM 1538 C C . GLN A 1 192 ? 9.932 3.841 -1.823 1.00 74.06 192 GLN A C 1
ATOM 1540 O O . GLN A 1 192 ? 8.864 3.268 -1.635 1.00 74.06 192 GLN A O 1
ATOM 1545 N N . GLU A 1 193 ? 11.069 3.184 -2.051 1.00 64.75 193 GLU A N 1
ATOM 1546 C CA . GLU A 1 193 ? 11.137 1.717 -2.090 1.00 64.75 193 GLU A CA 1
ATOM 1547 C C . GLU A 1 193 ? 11.005 1.115 -0.691 1.00 64.75 193 GLU A C 1
ATOM 1549 O O . GLU A 1 193 ? 11.638 1.612 0.240 1.00 64.75 193 GLU A O 1
ATOM 1554 N N . ASP A 1 194 ? 10.180 0.065 -0.578 1.00 62.69 194 ASP A N 1
ATOM 1555 C CA . ASP A 1 194 ? 10.002 -0.894 0.534 1.00 62.69 194 ASP A CA 1
ATOM 1556 C C . ASP A 1 194 ? 9.786 -0.322 1.950 1.00 62.69 194 ASP A C 1
ATOM 1558 O O . ASP A 1 194 ? 9.606 -1.051 2.924 1.00 62.69 194 ASP A O 1
ATOM 1562 N N . GLU A 1 195 ? 9.746 1.000 2.070 1.00 76.00 195 GLU A N 1
ATOM 1563 C CA . GLU A 1 195 ? 9.668 1.731 3.324 1.00 76.00 195 GLU A CA 1
ATOM 1564 C C . GLU A 1 195 ? 8.324 2.463 3.484 1.00 76.00 195 GLU A C 1
ATOM 1566 O O . GLU A 1 195 ? 7.922 2.744 4.615 1.00 76.00 195 GLU A O 1
ATOM 1571 N N . PHE A 1 196 ? 7.599 2.755 2.399 1.00 87.25 196 PHE A N 1
ATOM 1572 C CA . PHE A 1 196 ? 6.261 3.359 2.465 1.00 87.25 196 PHE A CA 1
ATOM 1573 C C . PHE A 1 196 ? 5.180 2.312 2.776 1.00 87.25 196 PHE A C 1
ATOM 1575 O O . PHE A 1 196 ? 5.418 1.109 2.669 1.00 87.25 196 PHE A O 1
ATOM 1582 N N . LEU A 1 197 ? 3.977 2.745 3.172 1.00 93.00 197 LEU A N 1
ATOM 1583 C CA . LEU A 1 197 ? 2.866 1.819 3.414 1.00 93.00 197 LEU A CA 1
ATOM 1584 C C . LEU A 1 197 ? 2.533 1.046 2.136 1.00 93.00 197 LEU A C 1
ATOM 1586 O O . LEU A 1 197 ? 2.059 1.634 1.163 1.00 93.00 197 LEU A O 1
ATOM 1590 N N . GLN A 1 198 ? 2.755 -0.268 2.131 1.00 93.12 198 GLN A N 1
ATOM 1591 C CA . GLN A 1 198 ? 2.505 -1.074 0.949 1.00 93.12 198 GLN A CA 1
ATOM 1592 C C . GLN A 1 198 ? 1.000 -1.241 0.741 1.00 93.12 198 GLN A C 1
ATOM 1594 O O . GLN A 1 198 ? 0.279 -1.725 1.613 1.00 93.12 198 GLN A O 1
ATOM 1599 N N . CYS A 1 199 ? 0.536 -0.897 -0.458 1.00 95.19 199 CYS A N 1
ATOM 1600 C CA . CYS A 1 199 ? -0.757 -1.331 -0.967 1.00 95.19 199 CYS A CA 1
ATOM 1601 C C . CYS A 1 199 ? -0.540 -2.512 -1.913 1.00 95.19 199 CYS A C 1
ATOM 1603 O O . CYS A 1 199 ? 0.225 -2.419 -2.876 1.00 95.19 199 CYS A O 1
ATOM 1605 N N . TYR A 1 200 ? -1.161 -3.653 -1.630 1.00 94.56 200 TYR A N 1
ATOM 1606 C CA . TYR A 1 200 ? -1.082 -4.846 -2.473 1.00 94.56 200 TYR A CA 1
ATOM 1607 C C . TYR A 1 200 ? -1.995 -4.744 -3.686 1.00 94.56 200 TYR A C 1
ATOM 1609 O O . TYR A 1 200 ? -1.668 -5.256 -4.755 1.00 94.56 200 TYR A O 1
ATOM 1617 N N . GLY A 1 201 ? -3.130 -4.078 -3.523 1.00 95.56 201 GLY A N 1
ATOM 1618 C CA . GLY A 1 201 ? -4.133 -4.012 -4.558 1.00 95.56 201 GLY A CA 1
ATOM 1619 C C . GLY A 1 201 ? -5.489 -3.593 -4.031 1.00 95.56 201 GLY A C 1
ATOM 1620 O O . GLY A 1 201 ? -5.630 -3.089 -2.914 1.00 95.56 201 GLY A O 1
ATOM 1621 N N . ILE A 1 202 ? -6.481 -3.821 -4.875 1.00 96.88 202 ILE A N 1
ATOM 1622 C CA . ILE A 1 202 ? -7.853 -3.378 -4.687 1.00 96.88 202 ILE A CA 1
ATOM 1623 C C . ILE A 1 202 ? -8.773 -4.591 -4.784 1.00 96.88 202 ILE A C 1
ATOM 1625 O O . ILE A 1 202 ? -8.530 -5.520 -5.551 1.00 96.88 202 ILE A O 1
ATOM 1629 N N . SER A 1 203 ? -9.834 -4.575 -3.992 1.00 96.56 203 SER A N 1
ATOM 1630 C CA . SER A 1 203 ? -10.906 -5.562 -3.999 1.00 96.56 203 SER A CA 1
ATOM 1631 C C . SER A 1 203 ? -12.250 -4.839 -3.959 1.00 96.56 203 SER A C 1
ATOM 1633 O O . SER A 1 203 ? -12.327 -3.633 -3.720 1.00 96.56 203 SER A O 1
ATOM 1635 N N . ARG A 1 204 ? -13.336 -5.583 -4.157 1.00 95.38 204 ARG A N 1
ATOM 1636 C CA . ARG A 1 204 ? -14.696 -5.087 -3.955 1.00 95.38 204 ARG A CA 1
ATOM 1637 C C . ARG A 1 204 ? -15.530 -6.129 -3.242 1.00 95.38 204 ARG A C 1
ATOM 1639 O O . ARG A 1 204 ? -15.521 -7.296 -3.626 1.00 95.38 204 ARG A O 1
ATOM 1646 N N . ASN A 1 205 ? -16.241 -5.716 -2.200 1.00 95.75 205 ASN A N 1
ATOM 1647 C CA . ASN A 1 205 ? -17.130 -6.620 -1.486 1.00 95.75 205 ASN A CA 1
ATOM 1648 C C . ASN A 1 205 ? -18.299 -7.017 -2.412 1.00 95.75 205 ASN A C 1
ATOM 1650 O O . ASN A 1 205 ? -19.009 -6.138 -2.907 1.00 95.75 205 ASN A O 1
ATOM 1654 N N . PRO A 1 206 ? -18.544 -8.314 -2.667 1.00 94.12 206 PRO A N 1
ATOM 1655 C CA . PRO A 1 206 ? -19.581 -8.737 -3.603 1.00 94.12 206 PRO A CA 1
ATOM 1656 C C . PRO A 1 206 ? -21.001 -8.453 -3.097 1.00 94.12 206 PRO A C 1
ATOM 1658 O O . PRO A 1 206 ? -21.906 -8.322 -3.923 1.00 94.12 206 PRO A O 1
ATOM 1661 N N . VAL A 1 207 ? -21.197 -8.329 -1.779 1.00 94.12 207 VAL A N 1
ATOM 1662 C CA . VAL A 1 207 ? -22.496 -8.070 -1.141 1.00 94.12 207 VAL A CA 1
ATOM 1663 C C . VAL A 1 207 ? -22.707 -6.573 -0.949 1.00 94.12 207 VAL A C 1
ATOM 1665 O O . VAL A 1 207 ? -23.648 -6.018 -1.508 1.00 94.12 207 VAL A O 1
ATOM 1668 N N . THR A 1 208 ? -21.815 -5.904 -0.212 1.00 94.56 208 THR A N 1
ATOM 1669 C CA . THR A 1 208 ? -21.976 -4.473 0.107 1.00 94.56 208 THR A CA 1
ATOM 1670 C C . THR A 1 208 ? -21.608 -3.565 -1.061 1.00 94.56 208 THR A C 1
ATOM 1672 O O . THR A 1 208 ? -21.968 -2.396 -1.052 1.00 94.56 208 THR A O 1
ATOM 1675 N N . LYS A 1 209 ? -20.911 -4.082 -2.084 1.00 93.25 209 LYS A N 1
ATOM 1676 C CA . LYS A 1 209 ? -20.373 -3.336 -3.240 1.00 93.25 209 LYS A CA 1
ATOM 1677 C C . LYS A 1 209 ? -19.318 -2.284 -2.900 1.00 93.25 209 LYS A C 1
ATOM 1679 O O . LYS A 1 209 ? -18.845 -1.622 -3.826 1.00 93.25 209 LYS A O 1
ATOM 1684 N N . GLU A 1 210 ? -18.916 -2.206 -1.635 1.00 95.38 210 GLU A N 1
ATOM 1685 C CA . GLU A 1 210 ? -17.877 -1.311 -1.133 1.00 95.38 210 GLU A CA 1
ATOM 1686 C C . GLU A 1 210 ? -16.525 -1.623 -1.778 1.00 95.38 210 GLU A C 1
ATOM 1688 O O . GLU A 1 210 ? -16.140 -2.792 -1.936 1.00 95.38 210 GLU A O 1
ATOM 1693 N N . PHE A 1 211 ? -15.801 -0.565 -2.142 1.00 95.88 211 PHE A N 1
ATOM 1694 C CA . PHE A 1 211 ? -14.412 -0.665 -2.571 1.00 95.88 211 PHE A CA 1
ATOM 1695 C C . PHE A 1 211 ? -13.512 -0.949 -1.372 1.00 95.88 211 PHE A C 1
ATOM 1697 O O . PHE A 1 211 ? -13.754 -0.466 -0.267 1.00 95.88 211 PHE A O 1
ATOM 1704 N N . ILE A 1 212 ? -12.467 -1.743 -1.591 1.00 97.75 212 ILE A N 1
ATOM 1705 C CA . ILE A 1 212 ? -11.540 -2.162 -0.545 1.00 97.75 212 ILE A CA 1
ATOM 1706 C C . ILE A 1 212 ? -10.110 -1.938 -1.021 1.00 97.75 212 ILE A C 1
ATOM 1708 O O . ILE A 1 212 ? -9.709 -2.484 -2.048 1.00 97.75 212 ILE A O 1
ATOM 1712 N N . THR A 1 213 ? -9.318 -1.221 -0.227 1.00 97.75 213 THR A N 1
ATOM 1713 C CA . THR A 1 213 ? -7.858 -1.175 -0.387 1.00 97.75 213 THR A CA 1
ATOM 1714 C C . THR A 1 213 ? -7.212 -2.231 0.505 1.00 97.75 213 THR A C 1
ATOM 1716 O O . THR A 1 213 ? -7.566 -2.360 1.680 1.00 97.75 213 THR A O 1
ATOM 1719 N N . VAL A 1 214 ? -6.261 -2.988 -0.044 1.00 97.94 214 VAL A N 1
ATOM 1720 C CA . VAL A 1 214 ? -5.550 -4.068 0.654 1.00 97.94 214 VAL A CA 1
ATOM 1721 C C . VAL A 1 214 ? -4.144 -3.594 1.003 1.00 97.94 214 VAL A C 1
ATOM 1723 O O . VAL A 1 214 ? -3.314 -3.413 0.114 1.00 97.94 214 VAL A O 1
ATOM 1726 N N . LEU A 1 215 ? -3.871 -3.401 2.289 1.00 96.56 215 LEU A N 1
ATOM 1727 C CA . LEU A 1 215 ? -2.652 -2.780 2.813 1.00 96.56 215 LEU A CA 1
ATOM 1728 C C . LEU A 1 215 ? -1.852 -3.757 3.689 1.00 96.56 215 LEU A C 1
ATOM 1730 O O . LEU A 1 215 ? -2.388 -4.775 4.147 1.00 96.56 215 LEU A O 1
ATOM 1734 N N . ASP A 1 216 ? -0.587 -3.426 3.961 1.00 93.81 216 ASP A N 1
ATOM 1735 C CA . ASP A 1 216 ? 0.166 -4.049 5.060 1.00 93.81 216 ASP A CA 1
ATOM 1736 C C . ASP A 1 216 ? -0.626 -3.984 6.367 1.00 93.81 216 ASP A C 1
ATOM 1738 O O . ASP A 1 216 ? -1.262 -2.979 6.697 1.00 93.81 216 ASP A O 1
ATOM 1742 N N . TYR A 1 217 ? -0.568 -5.069 7.136 1.00 95.44 217 TYR A N 1
ATOM 1743 C CA . TYR A 1 217 ? -1.157 -5.101 8.465 1.00 95.44 217 TYR A CA 1
ATOM 1744 C C . TYR A 1 217 ? -0.146 -4.632 9.513 1.00 95.44 217 TYR A C 1
ATOM 1746 O O . TYR A 1 217 ? 0.755 -5.376 9.893 1.00 95.44 217 TYR A O 1
ATOM 1754 N N . ALA A 1 218 ? -0.346 -3.423 10.035 1.00 94.31 218 ALA A N 1
ATOM 1755 C CA . ALA A 1 218 ? 0.432 -2.886 11.146 1.00 94.31 218 ALA A CA 1
ATOM 1756 C C . ALA A 1 218 ? 0.044 -3.562 12.472 1.00 94.31 218 ALA A C 1
ATOM 1758 O O . ALA A 1 218 ? -0.970 -3.238 13.091 1.00 94.31 218 ALA A O 1
ATOM 1759 N N . GLN A 1 219 ? 0.863 -4.516 12.920 1.00 94.06 219 GLN A N 1
ATOM 1760 C CA . GLN A 1 219 ? 0.573 -5.364 14.083 1.00 94.06 219 GLN A CA 1
ATOM 1761 C C . GLN A 1 219 ? 0.522 -4.575 15.396 1.00 94.06 219 GLN A C 1
ATOM 1763 O O . GLN A 1 219 ? -0.098 -5.033 16.354 1.00 94.06 219 GLN A O 1
ATOM 1768 N N . GLN A 1 220 ? 1.171 -3.408 15.448 1.00 93.25 220 GLN A N 1
ATOM 1769 C CA . GLN A 1 220 ? 1.180 -2.541 16.625 1.00 93.25 220 GLN A CA 1
ATOM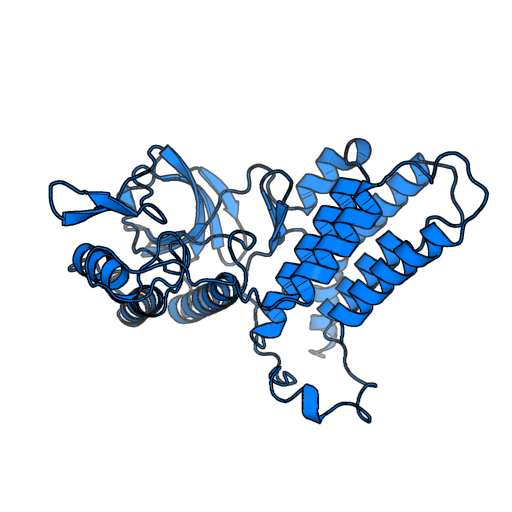 1770 C C . GLN A 1 220 ? 0.086 -1.462 16.592 1.00 93.25 220 GLN A C 1
ATOM 1772 O O . GLN A 1 220 ? 0.024 -0.642 17.506 1.00 93.25 220 GLN A O 1
ATOM 1777 N N . GLY A 1 221 ? -0.789 -1.477 15.578 1.00 93.06 221 GLY A N 1
ATOM 1778 C CA . GLY A 1 221 ? -1.845 -0.482 15.402 1.00 93.06 221 GLY A CA 1
ATOM 1779 C C . GLY A 1 221 ? -1.305 0.865 14.928 1.00 93.06 221 GLY A C 1
ATOM 1780 O O . GLY A 1 221 ? -0.292 0.930 14.230 1.00 93.06 221 GLY A O 1
ATOM 1781 N N . ASP A 1 222 ? -1.995 1.945 15.283 1.00 89.50 222 ASP A N 1
ATOM 1782 C CA . ASP A 1 222 ? -1.516 3.299 15.022 1.00 89.50 222 ASP A CA 1
ATOM 1783 C C . ASP A 1 222 ? -0.464 3.752 16.048 1.00 89.50 222 ASP A C 1
ATOM 1785 O O . ASP A 1 222 ? -0.349 3.245 17.170 1.00 89.50 222 ASP A O 1
ATOM 1789 N N . LEU A 1 223 ? 0.321 4.747 15.644 1.00 86.44 223 LEU A N 1
ATOM 1790 C CA . LEU A 1 223 ? 1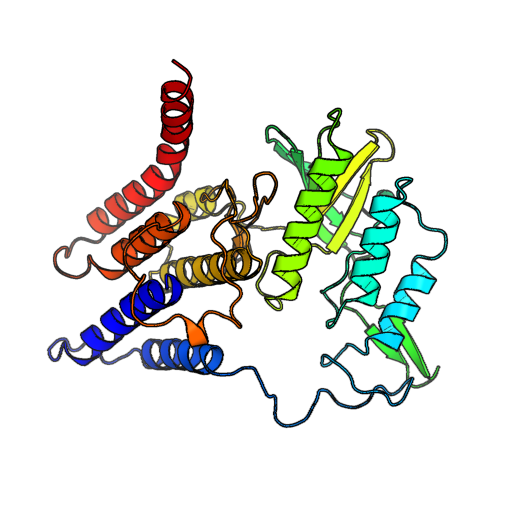.435 5.277 16.409 1.00 86.44 223 LEU A CA 1
ATOM 1791 C C . LEU A 1 223 ? 0.966 5.878 17.737 1.00 86.44 223 LEU A C 1
ATOM 1793 O O . LEU A 1 223 ? 1.704 5.827 18.718 1.00 86.44 223 LEU A O 1
ATOM 1797 N N . ARG A 1 224 ? -0.254 6.422 17.803 1.00 82.62 224 ARG A N 1
ATOM 1798 C CA . ARG A 1 224 ? -0.809 6.996 19.035 1.00 82.62 224 ARG A CA 1
ATOM 1799 C C . ARG A 1 224 ? -0.896 5.936 20.127 1.00 82.62 224 ARG A C 1
ATOM 1801 O O . ARG A 1 224 ? -0.317 6.113 21.199 1.00 82.62 224 ARG A O 1
ATOM 1808 N N . HIS A 1 225 ? -1.566 4.826 19.831 1.00 83.31 225 HIS A N 1
ATOM 1809 C CA . HIS A 1 225 ? -1.716 3.716 20.768 1.00 83.31 225 HIS A CA 1
ATOM 1810 C C . HIS A 1 225 ? -0.380 3.020 21.041 1.00 83.31 225 HIS A C 1
ATOM 1812 O O . HIS A 1 225 ? -0.093 2.675 22.189 1.00 83.31 225 HIS A O 1
ATOM 1818 N N . PHE A 1 226 ? 0.472 2.858 20.023 1.00 87.44 226 PHE A N 1
ATOM 1819 C CA . PHE A 1 226 ? 1.805 2.284 20.206 1.00 87.44 226 PHE A CA 1
ATOM 1820 C C . PHE A 1 226 ? 2.642 3.088 21.206 1.00 87.44 226 PHE A C 1
ATOM 1822 O O . PHE A 1 226 ? 3.241 2.504 22.111 1.00 87.44 226 PHE A O 1
ATOM 1829 N N . LEU A 1 227 ? 2.673 4.414 21.072 1.00 80.19 227 LEU A N 1
ATOM 1830 C CA . LEU A 1 227 ? 3.453 5.272 21.957 1.00 80.19 227 LEU A CA 1
ATOM 1831 C C . LEU A 1 227 ? 2.894 5.274 23.380 1.00 80.19 227 LEU A C 1
ATOM 1833 O O . LEU A 1 227 ? 3.674 5.154 24.317 1.00 80.19 227 LEU A O 1
ATOM 1837 N N . GLN A 1 228 ? 1.568 5.323 23.549 1.00 79.19 228 GLN A N 1
ATOM 1838 C CA . GLN A 1 228 ? 0.931 5.224 24.869 1.00 79.19 228 GLN A CA 1
ATOM 1839 C C . GLN A 1 228 ? 1.266 3.902 25.570 1.00 79.19 228 GLN A C 1
ATOM 1841 O O . GLN A 1 228 ? 1.593 3.891 26.753 1.00 79.19 228 GLN A O 1
ATOM 1846 N N . LYS A 1 229 ? 1.220 2.786 24.834 1.00 85.31 229 LYS A N 1
ATOM 1847 C CA . LYS A 1 229 ? 1.487 1.449 25.374 1.00 85.31 229 LYS A CA 1
ATOM 1848 C C . LYS A 1 229 ? 2.957 1.228 25.731 1.00 85.31 229 LYS A C 1
ATOM 1850 O O . LYS A 1 229 ? 3.247 0.544 26.705 1.00 85.31 229 LYS A O 1
ATOM 1855 N N . ASN A 1 230 ? 3.881 1.748 24.924 1.00 81.25 230 ASN A N 1
ATOM 1856 C CA . ASN A 1 230 ? 5.308 1.432 25.040 1.00 81.25 230 ASN A CA 1
ATOM 1857 C C . ASN A 1 230 ? 6.128 2.561 25.663 1.00 81.25 230 ASN A C 1
ATOM 1859 O O . ASN A 1 230 ? 7.348 2.446 25.725 1.00 81.25 230 ASN A O 1
ATOM 1863 N N . HIS A 1 231 ? 5.485 3.630 26.127 1.00 75.50 231 HIS A N 1
ATOM 1864 C CA . HIS A 1 231 ? 6.142 4.863 26.536 1.00 75.50 231 HIS A CA 1
ATOM 1865 C C . HIS A 1 231 ? 7.378 4.659 27.432 1.00 75.50 231 HIS A C 1
ATOM 1867 O O . HIS A 1 231 ? 8.456 5.150 27.102 1.00 75.50 231 HIS A O 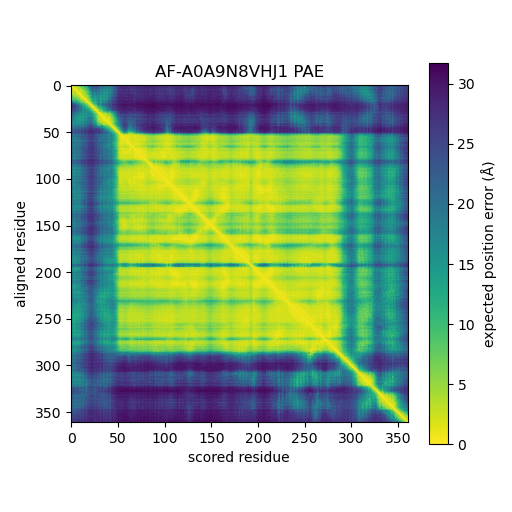1
ATOM 1873 N N . GLU A 1 232 ? 7.236 3.879 28.507 1.00 76.25 232 GLU A N 1
ATOM 1874 C CA . GLU A 1 232 ? 8.290 3.637 29.508 1.00 76.25 232 GLU A CA 1
ATOM 1875 C C . GLU A 1 232 ? 9.432 2.742 28.999 1.00 76.25 232 GLU A C 1
ATOM 1877 O O . GLU A 1 232 ? 10.539 2.769 29.529 1.00 76.25 232 GLU A O 1
ATOM 1882 N N . THR A 1 233 ? 9.175 1.928 27.973 1.00 82.00 233 THR A N 1
ATOM 1883 C CA . THR A 1 233 ? 10.141 0.946 27.441 1.00 82.00 233 THR A CA 1
ATOM 1884 C C . THR A 1 233 ? 10.797 1.402 26.140 1.00 82.00 233 THR A C 1
ATOM 1886 O O . THR A 1 233 ? 11.813 0.842 25.723 1.00 82.00 233 THR A O 1
ATOM 1889 N N . LEU A 1 234 ? 10.223 2.416 25.488 1.00 78.88 234 LEU A N 1
ATOM 1890 C CA . LEU A 1 234 ? 10.658 2.884 24.184 1.00 78.88 234 LEU A CA 1
ATOM 1891 C C . LEU A 1 234 ? 11.946 3.696 24.309 1.00 78.88 234 LEU A C 1
ATOM 1893 O O . LEU A 1 234 ? 11.937 4.841 24.770 1.00 78.88 234 LEU A O 1
ATOM 1897 N N . LYS A 1 235 ? 13.044 3.106 23.837 1.00 82.81 235 LYS A N 1
ATOM 1898 C CA . LYS A 1 235 ? 14.371 3.719 23.854 1.00 82.81 235 LYS A CA 1
ATOM 1899 C C . LYS A 1 235 ? 14.429 4.958 22.963 1.00 82.81 235 LYS A C 1
ATOM 1901 O O . LYS A 1 235 ? 13.674 5.094 21.996 1.00 82.81 235 LYS A O 1
ATOM 1906 N N . TRP A 1 236 ? 15.351 5.865 23.270 1.00 73.38 236 TRP A N 1
ATOM 1907 C CA . TRP A 1 236 ? 15.498 7.112 22.522 1.00 73.38 236 TRP A CA 1
ATOM 1908 C C . TRP A 1 236 ? 15.877 6.861 21.052 1.00 73.38 236 TRP A C 1
ATOM 1910 O O . TRP A 1 236 ? 15.407 7.586 20.176 1.00 73.38 236 TRP A O 1
ATOM 1920 N N . GLU A 1 237 ? 16.649 5.807 20.764 1.00 76.50 237 GLU A N 1
ATOM 1921 C CA . GLU A 1 237 ? 17.029 5.420 19.404 1.00 76.50 237 GLU A CA 1
ATOM 1922 C C . GLU A 1 237 ? 15.793 5.074 18.567 1.00 76.50 237 GLU A C 1
ATOM 1924 O O . GLU A 1 237 ? 15.668 5.510 17.422 1.00 76.50 237 GLU A O 1
ATOM 1929 N N . ASP A 1 238 ? 14.843 4.338 19.146 1.00 79.38 238 ASP A N 1
ATOM 1930 C CA . ASP A 1 238 ? 13.599 3.973 18.469 1.00 79.38 238 ASP A CA 1
ATOM 1931 C C . ASP A 1 238 ? 12.698 5.195 18.265 1.00 79.38 238 ASP A C 1
ATOM 1933 O O . ASP A 1 238 ? 12.124 5.361 17.187 1.00 79.38 238 ASP A O 1
ATOM 1937 N N . ARG A 1 239 ? 12.646 6.115 19.239 1.00 78.38 239 ARG A N 1
ATOM 1938 C CA . ARG A 1 239 ? 11.944 7.406 19.097 1.00 78.38 239 ARG A CA 1
ATOM 1939 C C . ARG A 1 239 ? 12.522 8.224 17.930 1.00 78.38 239 ARG A C 1
ATOM 1941 O O . ARG A 1 239 ? 11.766 8.747 17.109 1.00 78.38 239 ARG A O 1
ATOM 1948 N N . LEU A 1 240 ? 13.851 8.291 17.806 1.00 74.81 240 LEU A N 1
ATOM 1949 C CA . LEU A 1 240 ? 14.520 8.998 16.709 1.00 74.81 240 LEU A CA 1
ATOM 1950 C C . LEU A 1 240 ? 14.277 8.321 15.353 1.00 74.81 240 LEU A C 1
ATOM 1952 O O . LEU A 1 240 ? 14.018 9.009 14.360 1.00 74.81 240 LEU A O 1
ATOM 1956 N N . ARG A 1 241 ? 14.322 6.983 15.302 1.00 80.31 241 ARG A N 1
ATOM 1957 C CA . ARG A 1 241 ? 13.995 6.208 14.094 1.00 80.31 241 ARG A CA 1
ATOM 1958 C C . ARG A 1 241 ? 12.567 6.478 13.633 1.00 80.31 241 ARG A C 1
ATOM 1960 O O . ARG A 1 241 ? 12.362 6.709 12.442 1.00 80.31 241 ARG A O 1
ATOM 1967 N N . ILE A 1 242 ? 11.612 6.526 14.565 1.00 81.88 242 ILE A N 1
ATOM 1968 C CA . ILE A 1 242 ? 10.209 6.828 14.270 1.00 81.88 242 ILE A CA 1
ATOM 1969 C C . ILE A 1 242 ? 10.084 8.206 13.610 1.00 81.88 242 ILE A C 1
ATOM 1971 O O . ILE A 1 242 ? 9.552 8.324 12.506 1.00 81.88 242 ILE A O 1
ATOM 1975 N N . VAL A 1 243 ? 10.631 9.248 14.241 1.00 77.00 243 VAL A N 1
ATOM 1976 C CA . VAL A 1 243 ? 10.530 10.626 13.730 1.00 77.00 243 VAL A CA 1
ATOM 1977 C C . VAL A 1 243 ? 11.240 10.793 12.389 1.00 77.00 243 VAL A C 1
ATOM 1979 O O . VAL A 1 243 ? 10.692 11.401 11.471 1.00 77.00 243 VAL A O 1
ATOM 1982 N N . THR A 1 244 ? 12.430 10.209 12.243 1.00 75.62 244 THR A N 1
ATOM 1983 C CA . THR A 1 244 ? 13.195 10.256 10.988 1.00 75.62 244 THR A CA 1
ATOM 1984 C C . THR A 1 244 ? 12.419 9.603 9.850 1.00 75.62 244 THR A C 1
ATOM 1986 O O . THR A 1 244 ? 12.382 10.130 8.739 1.00 75.62 244 THR A O 1
ATOM 1989 N N . LYS A 1 245 ? 11.775 8.466 10.119 1.00 85.88 245 LYS A N 1
ATOM 1990 C CA . LYS A 1 245 ? 10.999 7.741 9.119 1.00 85.88 245 LYS A CA 1
ATOM 1991 C C . LYS A 1 245 ? 9.732 8.496 8.708 1.00 85.88 245 LYS A C 1
ATOM 1993 O O . LYS A 1 245 ? 9.483 8.637 7.517 1.00 85.88 245 LYS A O 1
ATOM 1998 N N . ILE A 1 246 ? 8.995 9.058 9.664 1.00 83.06 246 ILE A N 1
ATOM 1999 C CA . ILE A 1 246 ? 7.833 9.919 9.388 1.00 83.06 246 ILE A CA 1
ATOM 2000 C C . ILE A 1 246 ? 8.230 11.116 8.516 1.00 83.06 246 ILE A C 1
ATOM 2002 O O . ILE A 1 246 ? 7.546 11.433 7.546 1.00 83.06 246 ILE A O 1
ATOM 2006 N N . ALA A 1 247 ? 9.359 11.762 8.821 1.00 77.38 247 ALA A N 1
ATOM 2007 C CA . ALA A 1 247 ? 9.849 12.890 8.034 1.00 77.38 247 ALA A CA 1
ATOM 2008 C C . ALA A 1 247 ? 10.200 12.493 6.587 1.00 77.38 247 ALA A C 1
ATOM 2010 O O . ALA A 1 247 ? 9.994 13.291 5.672 1.00 77.38 247 ALA A O 1
ATOM 2011 N N . LYS A 1 248 ? 10.707 11.270 6.362 1.00 80.69 248 LYS A N 1
ATOM 2012 C CA . LYS A 1 248 ? 10.933 10.735 5.008 1.00 80.69 248 LYS A CA 1
ATOM 2013 C C . LYS A 1 248 ? 9.617 10.549 4.249 1.00 80.69 248 LYS A C 1
ATOM 2015 O O . LYS A 1 248 ? 9.529 11.006 3.115 1.00 80.69 248 LYS A O 1
ATOM 2020 N N . ASP A 1 249 ? 8.605 9.959 4.882 1.00 85.88 249 ASP A N 1
ATOM 2021 C CA . ASP A 1 249 ? 7.300 9.732 4.246 1.00 85.88 249 ASP A CA 1
ATOM 2022 C C . ASP A 1 249 ? 6.622 11.060 3.880 1.00 85.88 249 ASP A C 1
ATOM 2024 O O . ASP A 1 249 ? 6.138 11.222 2.763 1.00 85.88 249 ASP A O 1
ATOM 2028 N N . LEU A 1 250 ? 6.658 12.051 4.779 1.00 80.31 250 LEU A N 1
ATOM 2029 C CA . LEU A 1 250 ? 6.139 13.395 4.499 1.00 80.31 250 LEU A CA 1
ATOM 2030 C C . LEU A 1 250 ? 6.896 14.086 3.363 1.00 80.31 250 LEU A C 1
ATOM 2032 O O . LEU A 1 250 ? 6.270 14.706 2.509 1.00 80.31 250 LEU A O 1
ATOM 2036 N N . LYS A 1 251 ? 8.228 13.944 3.303 1.00 77.44 251 LYS A N 1
ATOM 2037 C CA . LYS A 1 251 ? 9.021 14.464 2.180 1.00 77.44 251 LYS A CA 1
ATOM 2038 C C . LYS A 1 251 ? 8.548 13.870 0.854 1.00 77.44 251 LYS A C 1
ATOM 2040 O O . LYS A 1 251 ? 8.454 14.603 -0.123 1.00 77.44 251 LYS A O 1
ATOM 2045 N N . VAL A 1 252 ? 8.264 12.571 0.828 1.00 82.50 252 VAL A N 1
ATOM 2046 C CA . VAL A 1 252 ? 7.791 11.870 -0.371 1.00 82.50 252 VAL A CA 1
ATOM 2047 C C . VAL A 1 252 ? 6.400 12.337 -0.773 1.00 82.50 252 VAL A C 1
ATOM 2049 O O . VAL A 1 252 ? 6.168 12.616 -1.944 1.00 82.50 252 VAL A O 1
ATOM 2052 N N . ILE A 1 253 ? 5.493 12.513 0.186 1.00 83.31 253 ILE A N 1
ATOM 2053 C CA . ILE A 1 253 ? 4.171 13.090 -0.085 1.00 83.31 253 ILE A CA 1
ATOM 2054 C C . ILE A 1 253 ? 4.331 14.490 -0.694 1.00 83.31 253 ILE A C 1
ATOM 2056 O O . ILE A 1 253 ? 3.795 14.767 -1.767 1.00 83.31 253 ILE A O 1
ATOM 2060 N N . HIS A 1 254 ? 5.145 15.351 -0.081 1.00 79.25 254 HIS A N 1
ATOM 2061 C CA . HIS A 1 254 ? 5.361 16.720 -0.558 1.00 79.25 254 HIS A CA 1
ATOM 2062 C C . HIS A 1 254 ? 6.069 16.773 -1.919 1.00 79.25 254 HIS A C 1
ATOM 2064 O O . HIS A 1 254 ? 5.737 17.628 -2.738 1.00 79.25 254 HIS A O 1
ATOM 2070 N N . SER A 1 255 ? 6.984 15.846 -2.222 1.00 78.19 255 SER A N 1
ATOM 2071 C CA . SER A 1 255 ? 7.650 15.785 -3.532 1.00 78.19 255 SER A CA 1
ATOM 2072 C C . SER A 1 255 ? 6.729 15.318 -4.663 1.00 78.19 255 SER A C 1
ATOM 2074 O O . SER A 1 255 ? 7.056 15.515 -5.830 1.00 78.19 255 SER A O 1
ATOM 2076 N N . THR A 1 256 ? 5.559 14.749 -4.348 1.00 80.88 256 THR A N 1
ATOM 2077 C CA . THR A 1 256 ? 4.494 14.513 -5.343 1.00 80.88 256 THR A CA 1
ATOM 2078 C C . THR A 1 256 ? 3.637 15.753 -5.631 1.00 80.88 256 THR A C 1
ATOM 2080 O O . THR A 1 256 ? 2.703 15.669 -6.432 1.00 80.88 256 THR A O 1
ATOM 2083 N N . GLY A 1 257 ? 3.929 16.888 -4.986 1.00 78.56 257 GLY A N 1
ATOM 2084 C CA . GLY A 1 257 ? 3.131 18.112 -5.067 1.00 78.56 257 GLY A CA 1
ATOM 2085 C C . GLY A 1 257 ? 1.841 18.062 -4.257 1.00 78.56 257 GLY A C 1
ATOM 2086 O O . GLY A 1 257 ? 0.863 18.724 -4.606 1.00 78.56 257 GLY A O 1
ATOM 2087 N N . LEU A 1 258 ? 1.813 17.247 -3.200 1.00 80.44 258 LEU A N 1
ATOM 2088 C CA . LEU A 1 258 ? 0.643 17.035 -2.354 1.00 80.44 258 LEU A CA 1
ATOM 2089 C C . LEU A 1 258 ? 0.924 17.439 -0.907 1.00 80.44 258 LEU A C 1
ATOM 2091 O O . LEU A 1 258 ? 2.038 17.303 -0.414 1.00 80.44 258 LEU A O 1
ATOM 2095 N N . ILE A 1 259 ? -0.122 17.871 -0.210 1.00 79.19 259 ILE A N 1
ATOM 2096 C CA . ILE A 1 259 ? -0.187 17.977 1.252 1.00 79.19 259 ILE A CA 1
ATOM 2097 C C . ILE A 1 259 ? -1.051 16.813 1.740 1.00 79.19 259 ILE A C 1
ATOM 2099 O O . ILE A 1 259 ? -2.090 16.539 1.130 1.00 79.19 259 ILE A O 1
ATOM 2103 N N . HIS A 1 260 ? -0.655 16.141 2.827 1.00 83.19 260 HIS A N 1
ATOM 2104 C CA . HIS A 1 260 ? -1.406 14.991 3.341 1.00 83.19 260 HIS A CA 1
ATOM 2105 C C . HIS A 1 260 ? -2.804 15.398 3.816 1.00 83.19 260 HIS A C 1
ATOM 2107 O O . HIS A 1 260 ? -3.779 14.702 3.548 1.00 83.19 260 HIS A O 1
ATOM 2113 N N . GLY A 1 261 ? -2.903 16.532 4.510 1.00 80.81 261 GLY A N 1
ATOM 2114 C CA . GLY A 1 261 ? -4.155 17.205 4.848 1.00 80.81 261 GLY A CA 1
ATOM 2115 C C . GLY A 1 261 ? -4.858 16.714 6.112 1.00 80.81 261 GLY A C 1
ATOM 2116 O O . GLY A 1 261 ? -5.751 17.414 6.573 1.00 80.81 261 GLY A O 1
ATOM 2117 N N . ASP A 1 262 ? -4.420 15.586 6.673 1.00 79.25 262 ASP A N 1
ATOM 2118 C CA . ASP A 1 262 ? -4.964 14.943 7.883 1.00 79.25 262 ASP A CA 1
ATOM 2119 C C . ASP A 1 262 ? -3.860 14.195 8.651 1.00 79.25 262 ASP A C 1
ATOM 2121 O O . ASP A 1 262 ? -3.972 13.041 9.065 1.00 79.25 262 ASP A O 1
ATOM 2125 N N . PHE A 1 263 ? -2.684 14.815 8.728 1.00 81.00 263 PHE A N 1
ATOM 2126 C CA . PHE A 1 263 ? -1.526 14.166 9.318 1.00 81.00 263 PHE A CA 1
ATOM 2127 C C . PHE A 1 263 ? -1.564 14.242 10.851 1.00 81.00 263 PHE A C 1
ATOM 2129 O O . PHE A 1 263 ? -1.366 15.302 11.443 1.00 81.00 263 PHE A O 1
ATOM 2136 N N . HIS A 1 264 ? -1.746 13.091 11.500 1.00 77.88 264 HIS A N 1
ATOM 2137 C CA . HIS A 1 264 ? -1.682 12.938 12.955 1.00 77.88 264 HIS A CA 1
ATOM 2138 C C . HIS A 1 264 ? -1.249 11.515 13.351 1.00 77.88 264 HIS A C 1
ATOM 2140 O O . HIS A 1 264 ? -1.308 10.594 12.540 1.00 77.88 264 HIS A O 1
ATOM 2146 N N . SER A 1 265 ? -0.891 11.267 14.618 1.00 77.69 265 SER A N 1
ATOM 2147 C CA . SER A 1 265 ? -0.413 9.938 15.068 1.00 77.69 265 SER A CA 1
ATOM 2148 C C . SER A 1 265 ? -1.401 8.784 14.895 1.00 77.69 265 SER A C 1
ATOM 2150 O O . SER A 1 265 ? -0.972 7.642 14.808 1.00 77.69 265 SER A O 1
ATOM 2152 N N . GLY A 1 266 ? -2.705 9.064 14.820 1.00 81.44 266 GLY A N 1
ATOM 2153 C CA . GLY A 1 266 ? -3.723 8.054 14.493 1.00 81.44 266 GLY A CA 1
ATOM 2154 C C . GLY A 1 266 ? -3.701 7.590 13.026 1.00 81.44 266 GLY A C 1
ATOM 2155 O O . GLY A 1 266 ? -4.199 6.515 12.732 1.00 81.44 266 GLY A O 1
ATOM 2156 N N . ASN A 1 267 ? -3.075 8.368 12.136 1.00 87.88 267 ASN A N 1
ATOM 2157 C CA . ASN A 1 267 ? -2.943 8.099 10.699 1.00 87.88 267 ASN A CA 1
ATOM 2158 C C . ASN A 1 267 ? -1.509 7.670 10.352 1.00 87.88 267 ASN A C 1
ATOM 2160 O O . ASN A 1 267 ? -1.141 7.549 9.186 1.00 87.88 267 ASN A O 1
ATOM 2164 N N . VAL A 1 268 ? -0.678 7.412 11.364 1.00 88.88 268 VAL A N 1
ATOM 2165 C CA . VAL A 1 268 ? 0.629 6.779 11.200 1.00 88.88 268 VAL A CA 1
ATOM 2166 C C . VAL A 1 268 ? 0.514 5.370 11.746 1.00 88.88 268 VAL A C 1
ATOM 2168 O O . VAL A 1 268 ? 0.287 5.189 12.936 1.00 88.88 268 VAL A O 1
ATOM 2171 N N . LEU A 1 269 ? 0.662 4.370 10.889 1.00 93.81 269 LEU A N 1
ATOM 2172 C CA . LEU A 1 269 ? 0.594 2.967 11.274 1.00 93.81 269 LEU A CA 1
ATOM 2173 C C . LEU A 1 269 ? 1.969 2.475 11.721 1.00 93.81 269 LEU A C 1
ATOM 2175 O O . LEU A 1 269 ? 2.978 2.783 11.089 1.00 93.81 269 LEU A O 1
ATOM 2179 N N . GLN A 1 270 ? 2.017 1.695 12.797 1.00 91.94 270 GLN A N 1
ATOM 2180 C CA . GLN A 1 270 ? 3.251 1.145 13.343 1.00 91.94 270 GLN A CA 1
ATOM 2181 C C . GLN A 1 270 ? 3.406 -0.329 12.940 1.00 91.94 270 GLN A C 1
ATOM 2183 O O . GLN A 1 270 ? 2.771 -1.229 13.497 1.00 91.94 270 GLN A O 1
ATOM 2188 N N . GLU A 1 271 ? 4.298 -0.594 11.987 1.00 88.06 271 GLU A N 1
ATOM 2189 C CA . GLU A 1 271 ? 4.676 -1.950 11.592 1.00 88.06 271 GLU A CA 1
ATOM 2190 C C . GLU A 1 271 ? 6.003 -2.327 12.255 1.00 88.06 271 GLU A C 1
ATOM 2192 O O . GLU A 1 271 ? 7.077 -1.849 11.886 1.00 88.06 271 GLU A O 1
ATOM 2197 N N . SER A 1 272 ? 5.944 -3.185 13.275 1.00 84.38 272 SER A N 1
ATOM 2198 C CA . SER A 1 272 ? 7.101 -3.516 14.112 1.00 84.38 272 SER A CA 1
ATOM 2199 C C . SER A 1 272 ? 7.807 -2.251 14.641 1.00 84.38 272 SER A C 1
ATOM 2201 O O . SER A 1 272 ? 7.299 -1.601 15.551 1.00 84.38 272 SER A O 1
ATOM 2203 N N . THR A 1 273 ? 8.969 -1.886 14.087 1.00 79.56 273 THR A N 1
ATOM 2204 C CA . THR A 1 273 ? 9.753 -0.698 14.488 1.00 79.56 273 THR A CA 1
ATOM 2205 C C . THR A 1 273 ? 9.700 0.439 13.462 1.00 79.56 273 THR A C 1
ATOM 2207 O O . THR A 1 273 ? 10.383 1.447 13.631 1.00 79.56 273 THR A O 1
ATOM 2210 N N . ILE A 1 274 ? 8.901 0.296 12.403 1.00 88.38 274 ILE A N 1
ATOM 2211 C CA . ILE A 1 274 ? 8.854 1.214 11.267 1.00 88.38 274 ILE A CA 1
ATOM 2212 C C . ILE A 1 274 ? 7.473 1.884 11.228 1.00 88.38 274 ILE A C 1
ATOM 2214 O O . ILE A 1 274 ? 6.476 1.204 10.969 1.00 88.38 274 ILE A O 1
ATOM 2218 N N . PRO A 1 275 ? 7.379 3.205 11.465 1.00 90.44 275 PRO A N 1
ATOM 2219 C CA . PRO A 1 275 ? 6.140 3.928 11.221 1.00 90.44 275 PRO A CA 1
ATOM 2220 C C . PRO A 1 275 ? 5.934 4.151 9.718 1.00 90.44 275 PRO A C 1
ATOM 2222 O O . PRO A 1 275 ? 6.887 4.403 8.969 1.00 90.44 275 PRO A O 1
ATOM 2225 N N . LYS A 1 276 ? 4.677 4.099 9.287 1.00 92.81 276 LYS A N 1
ATOM 2226 C CA . LYS A 1 276 ? 4.267 4.359 7.907 1.00 92.81 276 LYS A CA 1
ATOM 2227 C C . LYS A 1 276 ? 3.080 5.313 7.894 1.00 92.81 276 LYS A C 1
ATOM 2229 O O . LYS A 1 276 ? 2.060 5.042 8.528 1.00 92.81 276 LYS A O 1
ATOM 2234 N N . VAL A 1 277 ? 3.218 6.436 7.196 1.00 91.38 277 VAL A N 1
ATOM 2235 C CA . VAL A 1 277 ? 2.117 7.398 7.030 1.00 91.38 277 VAL A CA 1
ATOM 2236 C C . VAL A 1 277 ? 1.014 6.777 6.163 1.00 91.38 277 VAL A C 1
ATOM 2238 O O . VAL A 1 277 ? 1.297 6.055 5.205 1.00 91.38 277 VAL A O 1
ATOM 2241 N N . SER A 1 278 ? -0.242 7.008 6.535 1.00 92.31 278 SER A N 1
ATOM 2242 C CA . SER A 1 278 ? -1.426 6.386 5.942 1.00 92.31 278 SER A CA 1
ATOM 2243 C C . SER A 1 278 ? -2.602 7.361 5.897 1.00 92.31 278 SER A C 1
ATOM 2245 O O . SER A 1 278 ? -2.553 8.403 6.530 1.00 92.31 278 SER A O 1
ATOM 2247 N N . ASP A 1 279 ? -3.680 6.957 5.229 1.00 88.44 279 ASP A N 1
ATOM 2248 C CA . ASP A 1 279 ? -4.929 7.716 5.098 1.00 88.44 279 ASP A CA 1
ATOM 2249 C C . ASP A 1 279 ? -4.815 9.011 4.278 1.00 88.44 279 ASP A C 1
ATOM 2251 O O . ASP A 1 279 ? -4.736 10.125 4.786 1.00 88.44 279 ASP A O 1
ATOM 2255 N N . PHE A 1 280 ? -4.862 8.854 2.956 1.00 89.00 280 PHE A N 1
ATOM 2256 C CA . PHE A 1 280 ? -4.760 9.965 2.008 1.00 89.00 280 PHE A CA 1
ATOM 2257 C C . PHE A 1 280 ? -6.127 10.548 1.617 1.00 89.00 280 PHE A C 1
ATOM 2259 O O . PHE A 1 280 ? -6.224 11.266 0.620 1.00 89.00 280 PHE A O 1
ATOM 2266 N N . GLY A 1 281 ? -7.194 10.243 2.369 1.00 84.12 281 GLY A N 1
ATOM 2267 C CA . GLY A 1 281 ? -8.565 10.637 2.021 1.00 84.12 281 GLY A CA 1
ATOM 2268 C C . GLY A 1 281 ? -8.774 12.155 1.935 1.00 84.12 281 GLY A C 1
ATOM 2269 O O . GLY A 1 281 ? -9.608 12.621 1.162 1.00 84.12 281 GLY A O 1
ATOM 2270 N N . LEU A 1 282 ? -7.972 12.932 2.674 1.00 82.38 282 LEU A N 1
ATOM 2271 C CA . LEU A 1 282 ? -8.005 14.403 2.704 1.00 82.38 282 LEU A CA 1
ATOM 2272 C C . LEU A 1 282 ? -6.779 15.058 2.040 1.00 82.38 282 LEU A C 1
ATOM 2274 O O . LEU A 1 282 ? -6.554 16.268 2.178 1.00 82.38 282 LEU A O 1
ATOM 2278 N N . SER A 1 283 ? -5.990 14.275 1.298 1.00 86.06 283 SER A N 1
ATOM 2279 C CA . SER A 1 283 ? -4.828 1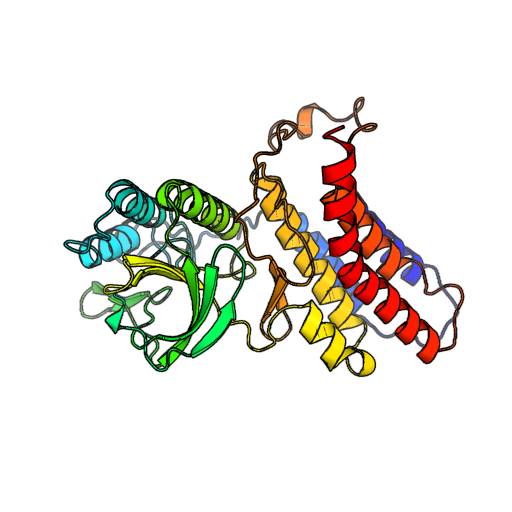4.787 0.575 1.00 86.06 283 SER A CA 1
ATOM 2280 C C . SER A 1 283 ? -5.234 15.701 -0.572 1.00 86.06 283 SER A C 1
ATOM 2282 O O . SER A 1 283 ? -6.190 15.445 -1.307 1.00 86.06 283 SER A O 1
ATOM 2284 N N . ARG A 1 284 ? -4.479 16.787 -0.740 1.00 83.38 284 ARG A N 1
ATOM 2285 C CA . ARG A 1 284 ? -4.780 17.839 -1.715 1.00 83.38 284 ARG A CA 1
ATOM 2286 C C . ARG A 1 284 ? -3.524 18.345 -2.396 1.00 83.38 284 ARG A C 1
ATOM 2288 O O . ARG A 1 284 ? -2.439 18.294 -1.826 1.00 83.38 284 ARG A O 1
ATOM 2295 N N . VAL A 1 285 ? -3.703 18.864 -3.607 1.00 82.81 285 VAL A N 1
ATOM 2296 C CA . VAL A 1 285 ? -2.628 19.522 -4.353 1.00 82.81 285 VAL A CA 1
ATOM 2297 C C . VAL A 1 285 ? -2.117 20.713 -3.557 1.00 82.81 285 VAL A C 1
ATOM 2299 O O . VAL A 1 285 ? -2.900 21.552 -3.101 1.00 82.81 285 VAL A O 1
ATOM 2302 N N . ASP A 1 286 ? -0.801 20.777 -3.416 1.00 75.31 286 ASP A N 1
ATOM 2303 C CA . ASP A 1 286 ? -0.129 21.968 -2.939 1.00 75.31 286 ASP A CA 1
ATOM 2304 C C . ASP A 1 286 ? -0.088 22.991 -4.080 1.00 75.31 286 ASP A C 1
ATOM 2306 O O . ASP A 1 286 ? 0.633 22.829 -5.065 1.00 75.31 286 ASP A O 1
ATOM 2310 N N . LYS A 1 287 ? -0.926 24.027 -3.977 1.00 70.69 287 LYS A N 1
ATOM 2311 C CA . LYS A 1 287 ? -1.049 25.075 -5.005 1.00 70.69 287 LYS A CA 1
ATOM 2312 C C . LYS A 1 287 ? 0.234 25.890 -5.171 1.00 70.6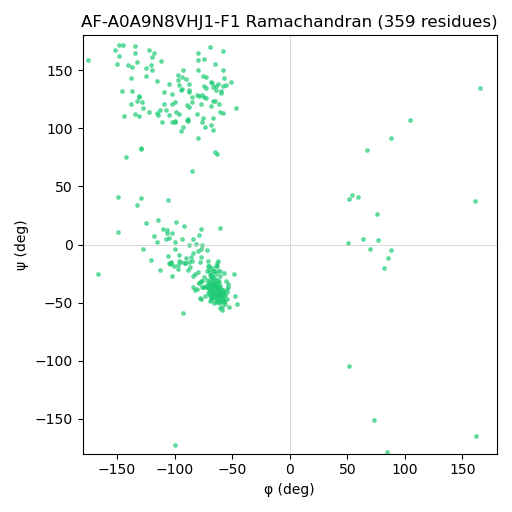9 287 LYS A C 1
ATOM 2314 O O . LYS A 1 287 ? 0.398 26.526 -6.207 1.00 70.69 287 LYS A O 1
ATOM 2319 N N . ASP A 1 288 ? 1.119 25.842 -4.180 1.00 64.25 288 ASP A N 1
ATOM 2320 C CA . ASP A 1 288 ? 2.389 26.558 -4.166 1.00 64.25 288 ASP A CA 1
ATOM 2321 C C . ASP A 1 288 ? 3.577 25.629 -4.501 1.00 64.25 288 ASP A C 1
ATOM 2323 O O . ASP A 1 288 ? 4.735 26.027 -4.365 1.00 64.25 288 ASP A O 1
ATOM 2327 N N . HIS A 1 289 ? 3.318 24.389 -4.947 1.00 58.50 289 HIS A N 1
ATOM 2328 C CA . HIS A 1 289 ? 4.370 23.430 -5.277 1.00 58.50 289 HIS A CA 1
ATOM 2329 C C . HIS A 1 289 ? 5.213 23.884 -6.473 1.00 58.50 289 HIS A C 1
ATOM 2331 O O . HIS A 1 289 ? 4.706 24.063 -7.582 1.00 58.50 289 HIS A O 1
ATOM 2337 N N . ILE A 1 290 ? 6.524 23.984 -6.257 1.00 54.75 290 ILE A N 1
ATOM 2338 C CA . ILE A 1 290 ? 7.521 24.195 -7.307 1.00 54.75 290 ILE A CA 1
ATOM 2339 C C . ILE A 1 290 ? 8.201 22.842 -7.573 1.00 54.75 290 ILE A C 1
ATOM 2341 O O . ILE A 1 290 ? 8.771 22.277 -6.636 1.00 54.75 290 ILE A O 1
ATOM 2345 N N . PRO A 1 291 ? 8.155 22.301 -8.806 1.00 51.94 291 PRO A N 1
ATOM 2346 C CA . PRO A 1 291 ? 8.841 21.059 -9.144 1.00 51.94 291 PRO A CA 1
ATOM 2347 C C . PRO A 1 291 ? 10.346 21.139 -8.857 1.00 51.94 291 PRO A C 1
ATOM 2349 O O . PRO A 1 291 ? 10.989 22.152 -9.115 1.00 51.94 291 PRO A O 1
ATOM 2352 N N . GLU A 1 292 ? 10.934 20.037 -8.391 1.00 44.12 292 GLU A N 1
ATOM 2353 C CA . GLU A 1 292 ? 12.349 19.949 -7.974 1.00 44.12 292 GLU A CA 1
ATOM 2354 C C . GLU A 1 292 ? 13.348 20.360 -9.086 1.00 44.12 292 GLU A C 1
ATOM 2356 O O . GLU A 1 292 ? 14.455 20.813 -8.804 1.00 44.12 292 GLU A O 1
ATOM 2361 N N . ALA A 1 293 ? 12.952 20.266 -10.363 1.00 45.94 293 ALA A N 1
ATOM 2362 C CA . ALA A 1 293 ? 13.747 20.730 -11.506 1.00 45.94 293 ALA A CA 1
ATOM 2363 C C . ALA A 1 293 ? 13.909 22.266 -11.565 1.00 45.94 293 ALA A C 1
ATOM 2365 O O . ALA A 1 293 ? 14.924 22.748 -12.066 1.00 45.94 293 ALA A O 1
ATOM 2366 N N . ASP A 1 294 ? 12.952 23.014 -11.011 1.00 43.94 294 ASP A N 1
ATOM 2367 C CA . ASP A 1 294 ? 12.924 24.480 -11.000 1.00 43.94 294 ASP A CA 1
ATOM 2368 C C . ASP A 1 294 ? 13.491 25.070 -9.690 1.00 43.94 294 ASP A C 1
ATOM 2370 O O . ASP A 1 294 ? 13.847 26.251 -9.639 1.00 43.94 294 ASP A O 1
ATOM 2374 N N . GLU A 1 295 ? 13.661 24.252 -8.637 1.00 43.75 295 GLU A N 1
ATOM 2375 C CA . GLU A 1 295 ? 14.277 24.669 -7.362 1.00 43.75 295 GLU A CA 1
ATOM 2376 C C . GLU A 1 295 ? 15.732 25.142 -7.538 1.00 43.75 295 GLU A C 1
ATOM 2378 O O . GLU A 1 295 ? 16.166 26.057 -6.837 1.00 43.75 295 GLU A O 1
ATOM 2383 N N . ILE A 1 296 ? 16.479 24.579 -8.497 1.00 41.38 296 ILE A N 1
ATOM 2384 C CA . ILE A 1 296 ? 17.894 24.926 -8.735 1.00 41.38 296 ILE A CA 1
ATOM 2385 C C . ILE A 1 296 ? 18.041 26.356 -9.292 1.00 41.38 296 ILE A C 1
ATOM 2387 O O . ILE A 1 296 ? 19.046 27.020 -9.035 1.00 41.38 296 ILE A O 1
ATOM 2391 N N . ALA A 1 297 ? 17.038 26.863 -10.016 1.00 36.41 297 ALA A N 1
ATOM 2392 C CA . ALA A 1 297 ? 17.070 28.194 -10.624 1.00 36.41 297 ALA A CA 1
ATOM 2393 C C . ALA A 1 297 ? 16.588 29.315 -9.679 1.00 36.41 297 ALA A C 1
ATOM 2395 O O . ALA A 1 297 ? 16.898 30.484 -9.905 1.00 36.41 297 ALA A O 1
ATOM 2396 N N . ALA A 1 298 ? 15.846 28.982 -8.617 1.00 40.56 298 ALA A N 1
ATOM 2397 C CA . ALA A 1 298 ? 15.111 29.956 -7.803 1.00 40.56 298 ALA A CA 1
ATOM 2398 C C . ALA A 1 298 ? 15.804 30.378 -6.488 1.00 40.56 298 ALA A C 1
ATOM 2400 O O . ALA A 1 298 ? 15.260 31.175 -5.715 1.00 40.56 298 ALA A O 1
ATOM 2401 N N . THR A 1 299 ? 17.006 29.882 -6.194 1.00 41.19 299 THR A N 1
ATOM 2402 C CA . THR A 1 299 ? 17.702 30.181 -4.932 1.00 41.19 299 THR A CA 1
ATOM 2403 C C . THR A 1 299 ? 18.396 31.549 -4.923 1.00 41.19 299 THR A C 1
ATOM 2405 O O . THR A 1 299 ? 19.579 31.647 -5.240 1.00 41.19 299 THR A O 1
ATOM 2408 N N . ARG A 1 300 ? 17.679 32.590 -4.461 1.00 32.38 300 ARG A N 1
ATOM 2409 C CA . ARG A 1 300 ? 18.210 33.559 -3.468 1.00 32.38 300 ARG A CA 1
ATOM 2410 C C . ARG A 1 300 ? 17.179 34.488 -2.804 1.00 32.38 300 ARG A C 1
ATOM 2412 O O . ARG A 1 300 ? 17.410 34.834 -1.653 1.00 32.38 300 ARG A O 1
ATOM 2419 N N . ASP A 1 301 ? 16.027 34.794 -3.415 1.00 29.20 301 ASP A N 1
ATOM 2420 C CA . ASP A 1 301 ? 15.218 35.953 -2.959 1.00 29.20 301 ASP A CA 1
ATOM 2421 C C . ASP A 1 301 ? 13.794 35.680 -2.420 1.00 29.20 301 ASP A C 1
ATOM 2423 O O . ASP A 1 301 ? 13.067 36.625 -2.124 1.00 29.20 301 ASP A O 1
ATOM 2427 N N . ARG A 1 302 ? 13.350 34.427 -2.222 1.00 33.38 302 ARG A N 1
ATOM 2428 C CA . ARG A 1 302 ? 11.990 34.147 -1.680 1.00 33.38 302 ARG A CA 1
ATOM 2429 C C . ARG A 1 302 ? 11.927 33.127 -0.540 1.00 33.38 302 ARG A C 1
ATOM 2431 O O . ARG A 1 302 ? 10.950 32.405 -0.397 1.00 33.38 302 ARG A O 1
ATOM 2438 N N . ALA A 1 303 ? 12.945 33.081 0.317 1.00 30.44 303 ALA A N 1
ATOM 2439 C CA . ALA A 1 303 ? 12.976 32.175 1.474 1.00 30.44 303 ALA A CA 1
ATOM 2440 C C . ALA A 1 303 ? 12.136 32.641 2.689 1.00 30.44 303 ALA A C 1
ATOM 2442 O O . ALA A 1 303 ? 12.205 32.031 3.754 1.00 30.44 303 ALA A O 1
ATOM 2443 N N . ILE A 1 304 ? 11.333 33.703 2.563 1.00 34.84 304 ILE A N 1
ATOM 2444 C CA . ILE A 1 304 ? 10.517 34.243 3.659 1.00 34.84 304 ILE A CA 1
ATOM 2445 C C . ILE A 1 304 ? 9.079 34.406 3.172 1.00 34.84 304 ILE A C 1
ATOM 2447 O O . ILE A 1 304 ? 8.694 35.492 2.761 1.00 34.84 304 ILE A O 1
ATOM 2451 N N . GLN A 1 305 ? 8.309 33.316 3.184 1.00 34.09 305 GLN A N 1
ATOM 2452 C CA . GLN A 1 305 ? 6.888 33.265 3.566 1.00 34.09 305 GLN A CA 1
ATOM 2453 C C . GLN A 1 305 ? 6.252 31.941 3.122 1.00 34.09 305 GLN A C 1
ATOM 2455 O O . GLN A 1 305 ? 6.369 31.548 1.969 1.00 34.09 305 GLN A O 1
ATOM 2460 N N . LYS A 1 306 ? 5.485 31.353 4.052 1.00 40.28 306 LYS A N 1
ATOM 2461 C CA . LYS A 1 306 ? 4.533 30.232 3.911 1.00 40.28 306 LYS A CA 1
ATOM 2462 C C . LYS A 1 306 ? 5.127 28.830 4.067 1.00 40.28 306 LYS A C 1
ATOM 2464 O O . LYS A 1 306 ? 5.560 28.169 3.135 1.00 40.28 306 LYS A O 1
ATOM 2469 N N . HIS A 1 307 ? 5.088 28.368 5.314 1.00 44.06 307 HIS A N 1
ATOM 2470 C CA . HIS A 1 307 ? 5.243 26.966 5.679 1.00 44.06 307 HIS A CA 1
ATOM 2471 C C . HIS A 1 307 ? 3.865 26.291 5.623 1.00 44.06 307 HIS A C 1
ATOM 2473 O O . HIS A 1 307 ? 2.911 26.832 6.184 1.00 44.06 307 HIS A O 1
ATOM 2479 N N . SER A 1 308 ? 3.747 25.112 5.004 1.00 43.09 308 SER A N 1
ATOM 2480 C CA . SER A 1 308 ? 2.544 24.287 5.174 1.00 43.09 308 SER A CA 1
ATOM 2481 C C . SER A 1 308 ? 2.343 23.960 6.672 1.00 43.09 308 SER A C 1
ATOM 2483 O O . SER A 1 308 ? 3.315 23.887 7.424 1.00 43.09 308 SER A O 1
ATOM 2485 N N . PRO A 1 309 ? 1.120 23.770 7.187 1.00 47.38 309 PRO A N 1
ATOM 2486 C CA . PRO A 1 309 ? 0.928 23.424 8.603 1.00 47.38 309 PRO A CA 1
ATOM 2487 C C . PRO A 1 309 ? 1.741 22.188 9.043 1.00 47.38 309 PRO A C 1
ATOM 2489 O O . PRO A 1 309 ? 2.340 22.176 10.117 1.00 47.38 309 PRO A O 1
ATOM 2492 N N . GLU A 1 310 ? 1.878 21.200 8.153 1.00 49.62 310 GLU A N 1
ATOM 2493 C CA . GLU A 1 310 ? 2.692 19.986 8.337 1.00 49.62 310 GLU A CA 1
ATOM 2494 C C . GLU A 1 310 ? 4.197 20.278 8.420 1.00 49.62 310 GLU A C 1
ATOM 2496 O O . GLU A 1 310 ? 4.949 19.576 9.100 1.00 49.62 310 GLU A O 1
ATOM 2501 N N . ALA A 1 311 ? 4.644 21.347 7.764 1.00 43.59 311 ALA A N 1
ATOM 2502 C CA . ALA A 1 311 ? 6.014 21.818 7.804 1.00 43.59 311 ALA A CA 1
ATOM 2503 C C . ALA A 1 311 ? 6.391 22.392 9.173 1.00 43.59 311 ALA A C 1
ATOM 2505 O O . ALA A 1 311 ? 7.416 22.036 9.760 1.00 43.59 311 ALA A O 1
ATOM 2506 N N . ILE A 1 312 ? 5.526 23.262 9.697 1.00 42.09 312 ILE A N 1
ATOM 2507 C CA . ILE A 1 312 ? 5.654 23.827 11.043 1.00 42.09 312 ILE A CA 1
ATOM 2508 C C . ILE A 1 312 ? 5.598 22.694 12.074 1.00 42.09 312 ILE A C 1
ATOM 2510 O O . ILE A 1 312 ? 6.395 22.667 13.009 1.00 42.09 312 ILE A O 1
ATOM 2514 N N . TYR A 1 313 ? 4.709 21.723 11.864 1.00 47.53 313 TYR A N 1
ATOM 2515 C CA . TYR A 1 313 ? 4.531 20.554 12.719 1.00 47.53 313 TYR A CA 1
ATOM 2516 C C . TYR A 1 313 ? 5.762 19.637 12.747 1.00 47.53 313 TYR A C 1
ATOM 2518 O O . TYR A 1 313 ? 6.273 19.325 13.820 1.00 47.53 313 TYR A O 1
ATOM 2526 N N . THR A 1 314 ? 6.308 19.278 11.582 1.00 45.34 314 THR A N 1
ATOM 2527 C CA . THR A 1 314 ? 7.536 18.473 11.463 1.00 45.34 314 THR A CA 1
ATOM 2528 C C . THR A 1 314 ? 8.725 19.206 12.082 1.00 45.34 314 THR A C 1
ATOM 2530 O O . TH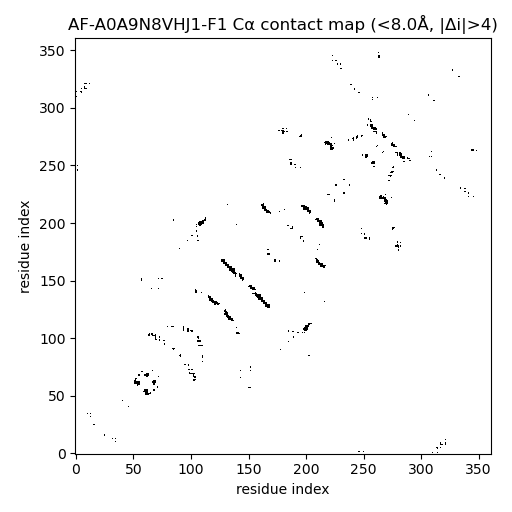R A 1 314 ? 9.501 18.616 12.832 1.00 45.34 314 THR A O 1
ATOM 2533 N N . SER A 1 315 ? 8.835 20.519 11.854 1.00 40.53 315 SER A N 1
ATOM 2534 C CA . SER A 1 315 ? 9.870 21.353 12.468 1.00 40.53 315 SER A CA 1
ATOM 2535 C C . SER A 1 315 ? 9.735 21.430 13.989 1.00 40.53 315 SER A C 1
ATOM 2537 O O . SER A 1 315 ? 10.755 21.429 14.671 1.00 40.53 315 SER A O 1
ATOM 2539 N N . ARG A 1 316 ? 8.516 21.485 14.541 1.00 44.03 316 ARG A N 1
ATOM 2540 C CA . ARG A 1 316 ? 8.271 21.480 15.993 1.00 44.03 316 ARG A CA 1
ATOM 2541 C C . ARG A 1 316 ? 8.558 20.116 16.612 1.00 44.03 316 ARG A C 1
ATOM 2543 O O . ARG A 1 316 ? 9.205 20.074 17.650 1.00 44.03 316 ARG A O 1
ATOM 2550 N N . LEU A 1 317 ? 8.158 19.023 15.960 1.00 45.97 317 LEU A N 1
ATOM 2551 C CA . LEU A 1 317 ? 8.438 17.651 16.394 1.00 45.97 317 LEU A CA 1
ATOM 2552 C C . LEU A 1 317 ? 9.952 17.387 16.441 1.00 45.97 317 LEU A C 1
ATOM 2554 O O . LEU A 1 317 ? 10.470 16.876 17.430 1.00 45.97 317 LEU A O 1
ATOM 2558 N N . ILE A 1 318 ? 10.679 17.819 15.406 1.00 45.19 318 ILE A N 1
ATOM 2559 C CA . ILE A 1 318 ? 12.139 17.716 15.341 1.00 45.19 318 ILE A CA 1
ATOM 2560 C C . ILE A 1 318 ? 12.795 18.644 16.365 1.00 45.19 318 ILE A C 1
ATOM 2562 O O . ILE A 1 318 ? 13.636 18.183 17.129 1.00 45.19 318 ILE A O 1
ATOM 2566 N N . HIS A 1 319 ? 12.396 19.917 16.460 1.00 41.81 319 HIS A N 1
ATOM 2567 C CA . HIS A 1 319 ? 12.896 20.844 17.486 1.00 41.81 319 HIS A CA 1
ATOM 2568 C C . HIS A 1 319 ? 12.707 20.284 18.903 1.00 41.81 319 HIS A C 1
ATOM 2570 O O . HIS A 1 319 ? 13.593 20.364 19.741 1.00 41.81 319 HIS A O 1
ATOM 2576 N N . TYR A 1 320 ? 11.570 19.656 19.166 1.00 44.91 320 TYR A N 1
ATOM 2577 C CA . TYR A 1 320 ? 11.239 19.073 20.456 1.00 44.91 320 TYR A CA 1
ATOM 2578 C C . TYR A 1 320 ? 12.102 17.852 20.817 1.00 44.91 320 TYR A C 1
ATOM 2580 O O . TYR A 1 320 ? 12.620 17.779 21.930 1.00 44.91 320 TYR A O 1
ATOM 2588 N N . VAL A 1 321 ? 12.323 16.938 19.863 1.00 41.16 321 VAL A N 1
ATOM 2589 C CA . VAL A 1 321 ? 13.210 15.768 20.037 1.00 41.16 321 VAL A CA 1
ATOM 2590 C C . VAL A 1 321 ? 14.679 16.184 20.175 1.00 41.16 321 VAL A C 1
ATOM 2592 O O . VAL A 1 321 ? 15.455 15.497 20.831 1.00 41.16 321 VAL A O 1
ATOM 2595 N N . THR A 1 322 ? 15.063 17.320 19.589 1.00 40.94 322 THR A N 1
ATOM 2596 C CA . THR A 1 322 ? 16.461 17.775 19.512 1.00 40.94 322 THR A CA 1
ATOM 2597 C C . THR A 1 322 ? 16.887 18.778 20.591 1.00 40.94 322 THR A C 1
ATOM 2599 O O . THR A 1 322 ? 18.085 18.910 20.826 1.00 40.94 322 THR A O 1
ATOM 2602 N N . LYS A 1 323 ? 15.968 19.510 21.247 1.00 37.38 323 LYS A N 1
ATOM 2603 C CA . LYS A 1 323 ? 16.341 20.690 22.061 1.00 37.38 323 LYS A CA 1
ATOM 2604 C C . LYS A 1 323 ? 16.422 20.484 23.578 1.00 37.38 323 LYS A C 1
ATOM 2606 O O . LYS A 1 323 ? 17.020 21.326 24.238 1.00 37.38 323 LYS A O 1
ATOM 2611 N N . LYS A 1 324 ? 15.837 19.446 24.187 1.00 40.19 324 LYS A N 1
ATOM 2612 C CA . LYS A 1 324 ? 15.717 19.402 25.666 1.00 40.19 324 LYS A CA 1
ATOM 2613 C C . LYS A 1 324 ? 16.667 18.436 26.375 1.00 40.19 324 LYS A C 1
ATOM 2615 O O . LYS A 1 324 ? 16.293 17.841 27.379 1.00 40.19 324 LYS A O 1
ATOM 2620 N N . GLN A 1 325 ? 17.903 18.337 25.891 1.00 42.78 325 GLN A N 1
ATOM 2621 C CA . GLN A 1 325 ? 18.988 17.713 26.654 1.00 42.78 325 GLN A CA 1
ATOM 2622 C C . GLN A 1 325 ? 19.692 18.697 27.610 1.00 42.78 325 GLN A C 1
ATOM 2624 O O . GLN A 1 325 ? 20.394 18.261 28.512 1.00 42.78 325 GLN A O 1
ATOM 2629 N N . ASP A 1 326 ? 19.436 20.006 27.505 1.00 40.41 326 ASP A N 1
ATOM 2630 C CA . ASP A 1 326 ? 20.233 20.995 28.244 1.00 40.41 326 ASP A CA 1
ATOM 2631 C C . ASP A 1 326 ? 19.744 21.326 29.675 1.00 40.41 326 ASP A C 1
ATOM 2633 O O . ASP A 1 326 ? 20.379 22.143 30.330 1.00 40.41 326 ASP A O 1
ATOM 2637 N N . THR A 1 327 ? 18.649 20.750 30.216 1.00 35.88 327 THR A N 1
ATOM 2638 C CA . THR A 1 327 ? 18.147 21.189 31.555 1.00 35.88 327 THR A CA 1
ATOM 2639 C C . THR A 1 327 ? 17.428 20.175 32.467 1.00 35.88 327 THR A C 1
ATOM 2641 O O . THR A 1 327 ? 16.864 20.601 33.472 1.00 35.88 327 THR A O 1
ATOM 2644 N N . CYS A 1 328 ? 17.404 18.859 32.224 1.00 34.16 328 CYS A N 1
ATOM 2645 C CA . CYS A 1 328 ? 16.640 17.967 33.121 1.00 34.16 328 CYS A CA 1
ATOM 2646 C C . CYS A 1 328 ? 17.307 16.605 33.343 1.00 34.16 328 CYS A C 1
ATOM 2648 O O . CYS A 1 328 ? 17.330 15.781 32.436 1.00 34.16 328 CYS A O 1
ATOM 2650 N N . ASN A 1 329 ? 17.800 16.373 34.566 1.00 40.75 329 ASN A N 1
ATOM 2651 C CA . ASN A 1 329 ? 18.403 15.111 35.023 1.00 40.75 329 ASN A CA 1
ATOM 2652 C C . ASN A 1 329 ? 17.374 14.072 35.514 1.00 40.75 329 ASN A C 1
ATOM 2654 O O . ASN A 1 329 ? 17.772 13.029 36.025 1.00 40.75 329 ASN A O 1
ATOM 2658 N N . ASP A 1 330 ? 16.070 14.344 35.401 1.00 41.94 330 ASP A N 1
ATOM 2659 C CA . ASP A 1 330 ? 15.025 13.462 35.926 1.00 41.94 330 ASP A CA 1
ATOM 2660 C C . ASP A 1 330 ? 14.227 12.806 34.792 1.00 41.94 330 ASP A C 1
ATOM 2662 O O . ASP A 1 330 ? 13.384 13.423 34.130 1.00 41.94 330 ASP A O 1
ATOM 2666 N N . THR A 1 331 ? 14.499 11.520 34.580 1.00 37.84 331 THR A N 1
ATOM 2667 C CA . THR A 1 331 ? 13.889 10.664 33.558 1.00 37.84 331 THR A CA 1
ATOM 2668 C C . THR A 1 331 ? 12.361 10.648 33.655 1.00 37.84 331 THR A C 1
ATOM 2670 O O . THR A 1 331 ? 11.695 10.608 32.625 1.00 37.84 331 THR A O 1
ATOM 2673 N N . LYS A 1 332 ? 11.776 10.793 34.857 1.00 38.28 332 LYS A N 1
ATOM 2674 C CA . LYS A 1 332 ? 10.312 10.802 35.047 1.00 38.28 332 LYS A CA 1
ATOM 2675 C C . LYS A 1 332 ? 9.638 12.075 34.525 1.00 38.28 332 LYS A C 1
ATOM 2677 O O . LYS A 1 332 ? 8.501 12.017 34.060 1.00 38.28 332 LYS A O 1
ATOM 2682 N N . GLN A 1 333 ? 10.319 13.223 34.554 1.00 35.25 333 GLN A N 1
ATOM 2683 C CA . GLN A 1 333 ? 9.797 14.478 33.992 1.00 35.25 333 GLN A CA 1
ATOM 2684 C C . GLN A 1 333 ? 9.939 14.539 32.467 1.00 35.25 333 GLN A C 1
ATOM 2686 O O . GLN A 1 333 ? 9.077 15.104 31.792 1.00 35.25 333 GLN A O 1
ATOM 2691 N N . GLN A 1 334 ? 11.000 13.941 31.916 1.00 37.03 334 GLN A N 1
ATOM 2692 C CA . GLN A 1 334 ? 11.189 13.798 30.468 1.00 37.03 334 GLN A CA 1
ATOM 2693 C C . GLN A 1 334 ? 10.079 12.939 29.854 1.00 37.03 334 GLN A C 1
ATOM 2695 O O . GLN A 1 334 ? 9.475 13.310 28.848 1.00 37.03 334 GLN A O 1
ATOM 2700 N N . ASP A 1 335 ? 9.763 11.842 30.531 1.00 37.47 335 ASP A N 1
ATOM 2701 C CA . ASP A 1 335 ? 8.689 10.923 30.201 1.00 37.47 335 ASP A CA 1
ATOM 2702 C C . ASP A 1 335 ? 7.299 11.575 30.345 1.00 37.47 335 ASP A C 1
ATOM 2704 O O . ASP A 1 335 ? 6.485 11.501 29.426 1.00 37.47 335 ASP A O 1
ATOM 2708 N N . LEU A 1 336 ? 7.028 12.329 31.416 1.00 37.53 336 LEU A N 1
ATOM 2709 C CA . LEU A 1 336 ? 5.771 13.080 31.558 1.00 37.53 336 LEU A CA 1
ATOM 2710 C C . LEU A 1 336 ? 5.580 14.130 30.446 1.00 37.53 336 LEU A C 1
ATOM 2712 O O . LEU A 1 336 ? 4.468 14.329 29.958 1.00 37.53 336 LEU A O 1
ATOM 2716 N N . TYR A 1 337 ? 6.654 14.791 30.008 1.00 37.09 337 TYR A N 1
ATOM 2717 C CA . TYR A 1 337 ? 6.596 15.877 29.028 1.00 37.09 337 TYR A CA 1
ATOM 2718 C C . TYR A 1 337 ? 6.530 15.365 27.581 1.00 37.09 337 TYR A C 1
ATOM 2720 O O . TYR A 1 337 ? 5.760 15.898 26.784 1.00 37.09 337 TYR A O 1
ATOM 2728 N N . ILE A 1 338 ? 7.264 14.298 27.232 1.00 40.66 338 ILE A N 1
ATOM 2729 C CA . ILE A 1 338 ? 7.112 13.575 25.955 1.00 40.66 338 ILE A CA 1
ATOM 2730 C C . ILE A 1 338 ? 5.709 12.987 25.863 1.00 40.66 338 ILE A C 1
ATOM 2732 O O . ILE A 1 338 ? 5.055 13.198 24.846 1.00 40.66 338 ILE A O 1
ATOM 2736 N N . ASN A 1 339 ? 5.193 12.394 26.942 1.00 40.81 339 ASN A N 1
ATOM 2737 C CA . ASN A 1 339 ? 3.784 12.027 27.025 1.00 40.81 339 ASN A CA 1
ATOM 2738 C C . ASN A 1 339 ? 2.854 13.218 26.849 1.00 40.81 339 ASN A C 1
ATOM 2740 O O . ASN A 1 339 ? 1.872 13.074 26.144 1.00 40.81 339 ASN A O 1
ATOM 2744 N N . THR A 1 340 ? 3.162 14.389 27.412 1.00 38.56 340 THR A N 1
ATOM 2745 C CA . THR A 1 340 ? 2.342 15.600 27.241 1.00 38.56 340 THR A CA 1
ATOM 2746 C C . THR A 1 340 ? 2.387 16.112 25.802 1.00 38.56 340 THR A C 1
ATOM 2748 O O . THR A 1 340 ? 1.367 16.524 25.278 1.00 38.56 340 THR A O 1
ATOM 2751 N N . SER A 1 341 ? 3.526 16.053 25.112 1.00 41.03 341 SER A N 1
ATOM 2752 C CA . SER A 1 341 ? 3.654 16.489 23.711 1.00 41.03 341 SER A CA 1
ATOM 2753 C C . SER A 1 341 ? 3.076 15.479 22.724 1.00 41.03 341 SER A C 1
ATOM 2755 O O . SER A 1 341 ? 2.513 15.876 21.709 1.00 41.03 341 SER A O 1
ATOM 2757 N N . LEU A 1 342 ? 3.139 14.187 23.053 1.00 41.31 342 LEU A N 1
ATOM 2758 C CA . LEU A 1 342 ? 2.426 13.112 22.367 1.00 41.31 342 LEU A CA 1
ATOM 2759 C C . LEU A 1 342 ? 0.921 13.136 22.674 1.00 41.31 342 LEU A C 1
ATOM 2761 O O . LEU A 1 342 ? 0.130 12.876 21.781 1.00 41.31 342 LEU A O 1
ATOM 2765 N N . GLN A 1 343 ? 0.498 13.499 23.885 1.00 35.62 343 GLN A N 1
ATOM 2766 C CA . GLN A 1 343 ? -0.902 13.754 24.247 1.00 35.62 343 GLN A CA 1
ATOM 2767 C C . GLN A 1 343 ? -1.409 15.050 23.622 1.00 35.62 343 GLN A C 1
ATOM 2769 O O . GLN A 1 343 ? -2.551 15.091 23.199 1.00 35.62 343 GLN A O 1
ATOM 2774 N N . ASN A 1 344 ? -0.582 16.080 23.467 1.00 37.78 344 ASN A N 1
ATOM 2775 C CA . ASN A 1 344 ? -0.922 17.274 22.701 1.00 37.78 344 ASN A CA 1
ATOM 2776 C C . ASN A 1 344 ? -1.029 16.924 21.215 1.00 37.78 344 ASN A C 1
ATOM 2778 O O . ASN A 1 344 ? -1.997 17.319 20.592 1.00 37.78 344 ASN A O 1
ATOM 2782 N N . LEU A 1 345 ? -0.177 16.040 20.685 1.00 40.56 345 LEU A N 1
ATOM 2783 C CA . LEU A 1 345 ? -0.387 15.372 19.390 1.00 40.56 345 LEU A CA 1
ATOM 2784 C C . LEU A 1 345 ? -1.764 14.670 19.293 1.00 40.56 345 LEU A C 1
ATOM 2786 O O . LEU A 1 345 ? -2.346 14.598 18.214 1.00 40.56 345 LEU A O 1
ATOM 2790 N N . CYS A 1 346 ? -2.270 14.129 20.413 1.00 34.38 346 CYS A N 1
ATOM 2791 C CA . CYS A 1 346 ? -3.600 13.512 20.524 1.00 34.38 346 CYS A CA 1
ATOM 2792 C C . CYS A 1 346 ? -4.743 14.525 20.733 1.00 34.38 346 CYS A C 1
ATOM 2794 O O . CYS A 1 346 ? -5.882 14.188 20.423 1.00 34.38 346 CYS A O 1
ATOM 2796 N N . ASN A 1 347 ? -4.463 15.706 21.299 1.00 34.47 347 ASN A N 1
ATOM 2797 C CA . ASN A 1 347 ? -5.449 16.700 21.748 1.00 34.47 347 ASN A CA 1
ATOM 2798 C C . ASN A 1 347 ? -5.595 17.887 20.777 1.00 34.47 347 ASN A C 1
ATOM 2800 O O . ASN A 1 347 ? -6.674 18.464 20.703 1.00 34.47 347 ASN A O 1
ATOM 2804 N N . ASP A 1 348 ? -4.560 18.238 20.006 1.00 38.88 348 ASP A N 1
ATOM 2805 C CA . ASP A 1 348 ? -4.577 19.323 19.003 1.00 38.88 348 ASP A CA 1
ATOM 2806 C C . ASP A 1 348 ? -5.447 18.954 17.783 1.00 38.88 348 ASP A C 1
ATOM 2808 O O . ASP A 1 348 ? -5.971 19.813 17.078 1.00 38.88 348 ASP A O 1
ATOM 2812 N N . THR A 1 349 ? -5.726 17.655 17.602 1.00 37.38 349 THR A N 1
ATOM 2813 C CA . THR A 1 349 ? -6.752 17.158 16.668 1.00 37.38 349 THR A CA 1
ATOM 2814 C C . THR A 1 349 ? -8.166 17.613 17.057 1.00 37.38 349 THR A C 1
ATOM 2816 O O . THR A 1 349 ? -9.062 17.563 16.228 1.00 37.38 349 THR A O 1
ATOM 2819 N N . ARG A 1 350 ? -8.378 18.089 18.295 1.00 32.25 350 ARG A N 1
ATOM 2820 C CA . ARG A 1 350 ? -9.658 18.639 18.774 1.00 32.25 350 ARG A CA 1
ATOM 2821 C C . ARG A 1 350 ? -9.788 20.156 18.569 1.00 32.25 350 ARG A C 1
ATOM 2823 O O . ARG A 1 350 ? -10.896 20.669 18.670 1.00 32.25 350 ARG A O 1
ATOM 2830 N N . GLN A 1 351 ? -8.693 20.882 18.305 1.00 30.80 351 GLN A N 1
ATOM 2831 C CA . GLN A 1 351 ? -8.723 22.338 18.070 1.00 30.80 351 GLN A CA 1
ATOM 2832 C C . GLN A 1 351 ? -8.800 22.728 16.588 1.00 30.80 351 GLN A C 1
ATOM 2834 O O . GLN A 1 351 ? -9.186 23.857 16.286 1.00 30.80 351 GLN A O 1
ATOM 2839 N N . GLN A 1 352 ? -8.532 21.809 15.654 1.00 35.12 352 GLN A N 1
ATOM 2840 C CA . GLN A 1 352 ? -8.802 22.056 14.230 1.00 35.12 352 GLN A CA 1
ATOM 2841 C C . GLN A 1 352 ? -10.307 22.120 13.911 1.00 35.12 352 GLN A C 1
ATOM 2843 O O . GLN A 1 352 ? -10.688 22.868 13.014 1.00 35.12 352 GLN A O 1
ATOM 2848 N N . ASP A 1 353 ? -11.160 21.462 14.707 1.00 31.53 353 ASP A N 1
ATOM 2849 C CA . ASP A 1 353 ? -12.623 21.611 14.625 1.00 31.53 353 ASP A CA 1
ATOM 2850 C C . ASP A 1 353 ? -13.107 23.004 15.081 1.00 31.53 353 ASP A C 1
ATOM 2852 O O . ASP A 1 353 ? -14.146 23.478 14.631 1.00 31.53 353 ASP A O 1
ATOM 2856 N N . LEU A 1 354 ? -12.356 23.697 15.948 1.00 29.77 354 LEU A N 1
ATOM 2857 C CA . LEU A 1 354 ? -12.696 25.056 16.399 1.00 29.77 354 LEU A CA 1
ATOM 2858 C C . LEU A 1 354 ? -12.215 26.124 15.408 1.00 29.77 354 LEU A C 1
ATOM 2860 O O . LEU A 1 354 ? -12.936 27.077 15.139 1.00 29.77 354 LEU A O 1
ATOM 2864 N N . TYR A 1 355 ? -11.050 25.922 14.785 1.00 27.88 355 TYR A N 1
ATOM 2865 C CA . TYR A 1 355 ? -10.517 26.851 13.781 1.00 27.88 355 TYR A CA 1
ATOM 2866 C C . TYR A 1 355 ? -11.299 26.859 12.454 1.00 27.88 355 TYR A C 1
ATOM 2868 O O . TYR A 1 355 ? -11.207 27.829 11.704 1.00 27.88 355 TYR A O 1
ATOM 2876 N N . LEU A 1 356 ? -12.053 25.796 12.146 1.00 32.09 356 LEU A N 1
ATOM 2877 C CA . LEU A 1 356 ? -12.930 25.735 10.969 1.00 32.09 356 LEU A CA 1
ATOM 2878 C C . LEU A 1 356 ? -14.307 26.376 11.207 1.00 32.09 356 LEU A C 1
ATOM 2880 O O . LEU A 1 356 ? -14.879 26.894 10.252 1.00 32.09 356 LEU A O 1
ATOM 2884 N N . ASN A 1 357 ? -14.806 26.404 12.449 1.00 28.80 357 ASN A N 1
ATOM 2885 C CA . ASN A 1 357 ? -16.073 27.070 12.784 1.00 28.80 357 ASN A CA 1
ATOM 2886 C C . ASN A 1 357 ? -15.935 28.604 12.838 1.00 28.80 357 ASN A C 1
ATOM 2888 O O . ASN A 1 357 ? -16.857 29.304 12.429 1.00 28.80 357 ASN A O 1
ATOM 2892 N N . ASP A 1 358 ? -14.763 29.124 13.219 1.00 27.75 358 ASP A N 1
ATOM 2893 C CA . ASP A 1 358 ? -14.472 30.572 13.239 1.00 27.75 358 ASP A CA 1
ATOM 2894 C C . ASP A 1 358 ? -14.213 31.181 11.841 1.00 27.75 358 ASP A C 1
ATOM 2896 O O . ASP A 1 358 ? -13.961 32.378 11.720 1.00 27.75 358 ASP A O 1
ATOM 2900 N N . MET A 1 359 ? -14.268 30.386 10.763 1.00 32.16 359 MET A N 1
ATOM 2901 C CA . MET A 1 359 ? -14.226 30.891 9.379 1.00 32.16 359 MET A CA 1
ATOM 2902 C C . MET A 1 359 ? -15.584 30.825 8.661 1.00 32.16 359 MET A C 1
ATOM 2904 O O . MET A 1 359 ? -15.639 31.003 7.442 1.00 32.16 359 MET A O 1
ATOM 2908 N N . THR A 1 360 ? -16.673 30.574 9.397 1.00 34.44 360 THR A N 1
ATOM 2909 C CA . THR A 1 360 ? -18.049 30.556 8.865 1.00 34.44 360 THR A CA 1
ATOM 2910 C C . THR A 1 360 ? -19.030 31.486 9.591 1.00 34.44 360 THR A C 1
ATOM 2912 O O . THR A 1 360 ? -20.235 31.334 9.398 1.00 34.44 360 THR A O 1
ATOM 2915 N N . GLU A 1 361 ? -18.545 32.474 10.348 1.00 29.25 361 GLU A N 1
ATOM 2916 C CA . GLU A 1 361 ? -19.357 33.628 10.787 1.00 29.25 361 GLU A CA 1
ATOM 2917 C C . GLU A 1 361 ? -18.974 34.920 10.060 1.00 29.25 361 GLU A C 1
ATOM 2919 O O . GLU A 1 361 ? -17.761 35.235 9.983 1.00 29.25 361 GLU A O 1
#

Sequence (361 aa):
MLYCLATYSIVSVGHKFQNSENSPDVKKSPWVHEHLNVCLQKMSTKTNIPGGYGLCPACGGKKTSENWCPPCHARLLLDECSGLTSGDKNLDEFIRKTITDARRSYDYFEWIPFENFKDIKQIGRGGFATAYSATRTNCRKGHFDWDEKTKKYVRGSWKNYKVALKSFHNTPDIASTFLNEIKTHHKCMMLQEDEFLQCYGISRNPVTKEFITVLDYAQQGDLRHFLQKNHETLKWEDRLRIVTKIAKDLKVIHSTGLIHGDFHSGNVLQESTIPKVSDFGLSRVDKDHIPEADEIAATRDRAIQKHSPEAIYTSRLIHYVTKKQDTCNDTKQQDLYINTSLQNLCNDTRQQDLYLNDMTE

Foldseek 3Di:
DLVCLLLVLLVVLVVVLVVPPDDPPSPPDPPSVVVNVVVVVVVPDPPPVVDFLAADLQPRHGALHVQGDLVQQLVVLVVVCVPPDLVDPVQVVQQNVQSNPDRAQQLGAHEDEPVQWDPWAFDADDPFWTKTKTFGAWQFGRAWDQDPVVRGIDTDTDGRAIKMKTWTQDDPCRVVLVVVQVVLLSQLPRVDDPQAWGWHHWYADPVRRTIITITHDQPCAFQLSNCVVCLVPQDLVLVVQALVSVVVSQVSSVLVQKDQQDDFRNQWGHRPSGTHGHDSSRMDGNPPDDHPVCVVVPPDPPPDDDDDPVSVVSSVSSCLSRPPPPDDPDPVVVSVVVVVVSVCSVVVSVCVVVVVVVVVD

pLDDT: mean 71.26, std 25.54, range [27.64, 98.5]

Secondary structure (DSSP, 8-state):
-HHHHHHHHHHHHHHHHHH-TT-TTGGG-HHHHHHHHHHHHHHH-----SS-S-B-TTT-PBPSBTTB-HHHHHHHHHHHTTT---S-HHHHHHHHHHHHH-SSTTSSPEE--GGGEEEEEEEEE-SSEEEEEEEES-B-TT--EEETTTTEEE---BSSEEEEEEEEP--TTHHHHHHHHHHHHHHHHHHSTTTS--EEEEEE-TTT--EEEEEE--TT-BHHHHHHHHTTT--HHHHHHHHHHHHHHHHHHHHTTEE-SS-SGGGEEEETTEEEE---TT-EE-TTPPPHHHHTT--SS--SS---HHHHHHHHHHHHHHHTTSS---HHHHHHHHHHHHHHHHHGGGTHHHHHHTT--

Radius of gyration: 22.73 Å; Cα contacts (8 Å, |Δi|>4): 467; chains: 1; bounding box: 57×62×60 Å

Mean predicted aligned error: 13.81 Å

Solvent-accessible surface area (backbone atoms only — not comparable to full-atom values): 20800 Å² total; per-residue (Å²): 112,66,66,56,54,51,49,47,52,54,47,51,49,54,52,50,63,71,66,58,84,86,55,92,78,72,83,75,53,74,57,62,62,49,50,52,48,49,50,54,52,61,71,72,39,77,81,75,59,90,68,72,53,44,63,29,93,83,74,66,45,72,23,68,28,84,74,19,37,48,74,63,53,28,48,54,51,52,60,72,45,60,92,67,75,80,86,42,70,70,59,46,52,48,35,54,47,30,36,68,68,23,54,42,51,70,48,32,46,40,83,44,68,55,86,44,54,40,81,75,38,82,74,49,73,60,96,61,34,38,32,28,38,29,31,30,53,69,45,40,82,60,38,63,43,79,38,83,88,78,68,41,78,44,71,50,63,47,65,63,40,69,28,22,35,44,34,35,56,87,50,98,63,35,68,62,54,51,52,50,23,54,52,52,52,50,58,38,41,70,75,36,81,97,61,48,61,50,53,60,24,39,32,46,42,89,83,81,64,25,47,26,44,33,30,65,50,39,83,54,40,30,39,46,61,38,46,70,76,36,55,93,75,60,49,69,68,58,54,50,50,32,54,55,43,45,54,50,49,51,49,44,40,44,74,72,36,30,41,56,72,60,87,44,42,76,32,22,31,20,41,87,85,45,44,21,66,50,72,47,80,56,45,41,75,40,90,83,57,74,59,78,87,55,54,78,79,59,78,82,86,71,92,83,79,86,72,56,73,67,48,55,48,51,52,48,56,49,48,59,78,67,60,70,82,83,80,69,95,48,70,70,59,54,51,54,47,51,49,47,54,53,45,41,56,65,49,54,71,64,49,57,64,53,62,59,56,72,72,72,118